Protein AF-W2YJK8-F1 (afdb_monomer_lite)

Structure (mmCIF, N/CA/C/O backbone):
data_AF-W2YJK8-F1
#
_entry.id   AF-W2YJK8-F1
#
loop_
_atom_site.group_PDB
_atom_site.id
_atom_site.type_symbol
_atom_site.label_atom_id
_atom_site.label_alt_id
_atom_site.label_comp_id
_atom_site.label_asym_id
_atom_site.label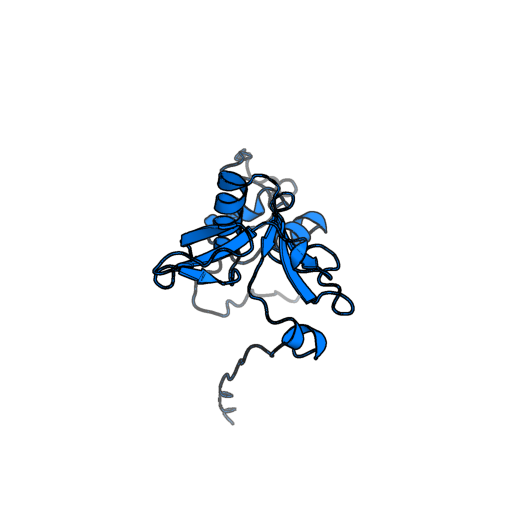_entity_id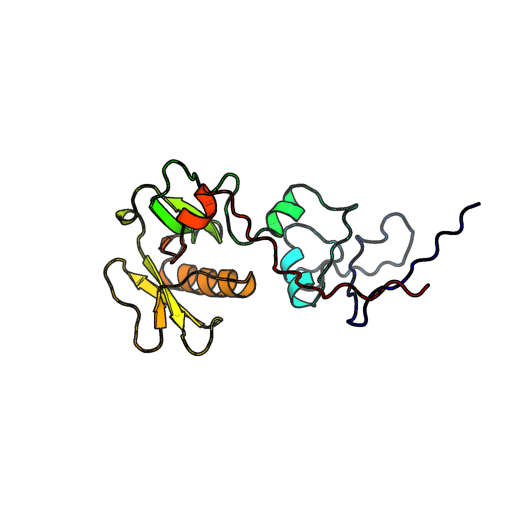
_atom_site.label_seq_id
_atom_site.pdbx_PDB_ins_code
_atom_site.Cartn_x
_atom_site.Cartn_y
_atom_site.Cartn_z
_atom_site.occupancy
_atom_site.B_iso_or_equiv
_atom_site.auth_seq_id
_atom_site.auth_comp_id
_atom_site.auth_asym_id
_atom_site.auth_atom_id
_atom_site.pdbx_PDB_model_num
ATOM 1 N N . MET A 1 1 ? 44.788 -15.277 -19.114 1.00 34.22 1 MET A N 1
ATOM 2 C CA . MET A 1 1 ? 43.439 -14.851 -19.546 1.00 34.22 1 MET A CA 1
ATOM 3 C C . MET A 1 1 ? 42.443 -15.714 -18.800 1.00 34.22 1 MET A C 1
ATOM 5 O O . MET A 1 1 ? 42.449 -16.919 -19.008 1.00 34.22 1 MET A O 1
ATOM 9 N N . ASN A 1 2 ? 41.667 -15.138 -17.883 1.00 31.42 2 ASN A N 1
ATOM 10 C CA . ASN A 1 2 ? 40.659 -15.892 -17.141 1.00 31.42 2 ASN A CA 1
ATOM 11 C C . ASN A 1 2 ? 39.379 -15.906 -17.975 1.00 31.42 2 ASN A C 1
ATOM 13 O O . ASN A 1 2 ? 38.673 -14.904 -18.046 1.00 31.42 2 ASN A O 1
ATOM 17 N N . ALA A 1 3 ? 39.123 -17.020 -18.659 1.00 40.66 3 ALA A N 1
ATOM 18 C CA . ALA A 1 3 ? 37.865 -17.247 -19.353 1.00 40.66 3 ALA A CA 1
ATOM 19 C C . ALA A 1 3 ? 36.797 -17.566 -18.300 1.00 40.66 3 ALA A C 1
ATOM 21 O O . ALA A 1 3 ? 36.651 -18.710 -17.871 1.00 40.66 3 ALA A O 1
ATOM 22 N N . GLY A 1 4 ? 36.103 -16.534 -17.818 1.00 32.28 4 GLY A N 1
ATOM 23 C CA . GLY A 1 4 ? 34.963 -16.710 -16.926 1.00 32.28 4 GLY A CA 1
ATOM 24 C C . GLY A 1 4 ? 33.880 -17.523 -17.634 1.00 32.28 4 GLY A C 1
ATOM 25 O O . GLY A 1 4 ? 33.371 -17.110 -18.673 1.00 32.28 4 GLY A O 1
ATOM 26 N N . LYS A 1 5 ? 33.545 -18.694 -17.091 1.00 36.69 5 LYS A N 1
ATOM 27 C CA . LYS A 1 5 ? 32.411 -19.508 -17.534 1.00 36.69 5 LYS A CA 1
ATOM 28 C C . LYS A 1 5 ? 31.239 -19.221 -16.603 1.00 36.69 5 LYS A C 1
ATOM 30 O O . LYS A 1 5 ? 31.374 -19.383 -15.394 1.00 36.69 5 LYS A O 1
ATOM 35 N N . ILE A 1 6 ? 30.095 -18.825 -17.159 1.00 42.56 6 ILE A N 1
ATOM 36 C CA . ILE A 1 6 ? 28.848 -18.728 -16.394 1.00 42.56 6 ILE A CA 1
ATOM 37 C C . ILE A 1 6 ? 28.456 -20.148 -15.968 1.00 42.56 6 ILE A C 1
ATOM 39 O O . ILE A 1 6 ? 28.206 -21.013 -16.810 1.00 42.56 6 ILE A O 1
ATOM 43 N N . VAL A 1 7 ? 28.440 -20.396 -14.660 1.00 36.66 7 VAL A N 1
ATOM 44 C CA . VAL A 1 7 ? 27.944 -21.641 -14.065 1.00 36.66 7 VAL A CA 1
ATOM 45 C C . VAL A 1 7 ? 26.487 -21.407 -13.680 1.00 36.66 7 VAL A C 1
ATOM 47 O O . VAL A 1 7 ? 26.197 -20.525 -12.877 1.00 36.66 7 VAL A O 1
ATOM 50 N N . ARG A 1 8 ? 25.562 -22.168 -14.277 1.00 38.38 8 ARG A N 1
ATOM 51 C CA . ARG A 1 8 ? 24.152 -22.165 -13.869 1.00 38.38 8 ARG A CA 1
ATOM 52 C C . ARG A 1 8 ? 24.031 -22.956 -12.570 1.00 38.38 8 ARG A C 1
ATOM 54 O O . ARG A 1 8 ? 24.295 -24.155 -12.567 1.00 38.38 8 ARG A O 1
ATOM 61 N N . ALA A 1 9 ? 23.649 -22.287 -11.492 1.00 35.34 9 ALA A N 1
ATOM 62 C CA . ALA A 1 9 ? 23.186 -22.929 -10.273 1.00 35.34 9 ALA A CA 1
ATOM 63 C C . ALA A 1 9 ? 21.658 -22.769 -10.227 1.00 35.34 9 ALA A C 1
ATOM 65 O O . ALA A 1 9 ? 21.182 -21.639 -10.266 1.00 35.34 9 ALA A O 1
ATOM 66 N N . PHE A 1 10 ? 20.937 -23.891 -10.144 1.00 38.69 10 PHE A N 1
ATOM 67 C CA . PHE A 1 10 ? 19.482 -24.057 -9.959 1.00 38.69 10 PHE A CA 1
ATOM 68 C C . PHE A 1 10 ? 18.584 -24.266 -11.199 1.00 38.69 10 PHE A C 1
ATOM 70 O O . PHE A 1 10 ? 18.784 -23.703 -12.273 1.00 38.69 10 PHE A O 1
ATOM 77 N N . GLU A 1 11 ? 17.608 -25.162 -10.997 1.00 40.97 11 GLU A N 1
ATOM 78 C CA . GLU A 1 11 ? 16.772 -25.899 -11.965 1.00 40.97 11 GLU A CA 1
ATOM 79 C C . GLU A 1 11 ? 15.364 -25.287 -12.147 1.00 40.97 11 GLU A C 1
ATOM 81 O O . GLU A 1 11 ? 14.407 -25.964 -12.499 1.00 40.97 11 GLU A O 1
ATOM 86 N N . SER A 1 12 ? 15.215 -23.983 -11.930 1.00 39.31 12 SER A N 1
ATOM 87 C CA . SER A 1 12 ? 13.986 -23.243 -12.240 1.00 39.31 12 SER A CA 1
ATOM 88 C C . SER A 1 12 ? 14.355 -22.044 -13.106 1.00 39.31 12 SER A C 1
ATOM 90 O O . SER A 1 12 ? 15.244 -21.280 -12.731 1.00 39.31 12 SER A O 1
ATOM 92 N N . GLU A 1 13 ? 13.743 -21.938 -14.290 1.00 43.41 13 GLU A N 1
ATOM 93 C CA . GLU A 1 13 ? 14.082 -20.996 -15.364 1.00 43.41 13 GLU A CA 1
ATOM 94 C C . GLU A 1 13 ? 14.406 -19.584 -14.853 1.00 43.41 13 GLU A C 1
ATOM 96 O O . GLU A 1 13 ? 13.550 -18.834 -14.387 1.00 43.41 13 GLU A O 1
ATOM 101 N N . LEU A 1 14 ? 15.680 -19.205 -14.961 1.00 43.50 14 LEU A N 1
ATOM 102 C CA . LEU A 1 14 ? 16.105 -17.827 -14.769 1.00 43.50 14 LEU A CA 1
ATOM 103 C C . LEU A 1 14 ? 15.614 -16.997 -15.964 1.00 43.50 14 LEU A C 1
ATOM 105 O O . LEU A 1 14 ? 16.253 -16.979 -17.019 1.00 43.50 14 LEU A O 1
ATOM 109 N N . HIS A 1 15 ? 14.495 -16.299 -15.793 1.00 48.09 15 HIS A N 1
ATOM 110 C CA . HIS A 1 15 ? 14.036 -15.270 -16.722 1.00 48.09 15 HIS A CA 1
ATOM 111 C C . HIS A 1 15 ? 14.776 -13.962 -16.405 1.00 48.09 15 HIS A C 1
ATOM 113 O O . HIS A 1 15 ? 14.498 -13.312 -15.397 1.00 48.09 15 HIS A O 1
ATOM 119 N N . TYR A 1 16 ? 15.763 -13.619 -17.239 1.00 47.97 16 TYR A N 1
ATOM 120 C CA . TYR A 1 16 ? 16.589 -12.418 -17.105 1.00 47.97 16 TYR A CA 1
ATOM 121 C C . TYR A 1 16 ? 16.166 -11.366 -18.135 1.00 47.97 16 TYR A C 1
ATOM 123 O O . TYR A 1 16 ? 15.943 -11.689 -19.302 1.00 47.97 16 TYR A O 1
ATOM 131 N N . ALA A 1 17 ? 16.091 -10.104 -17.719 1.00 54.25 17 ALA A N 1
ATOM 132 C CA . ALA A 1 17 ? 15.958 -8.969 -18.626 1.00 54.25 17 ALA A CA 1
ATOM 133 C C . ALA A 1 17 ? 17.237 -8.123 -18.555 1.00 54.25 17 ALA A C 1
ATOM 135 O O . ALA A 1 17 ? 17.652 -7.712 -17.470 1.00 54.25 17 ALA A O 1
ATOM 136 N N . THR A 1 18 ? 17.871 -7.879 -19.706 1.00 53.75 18 THR A N 1
ATOM 137 C CA . THR A 1 18 ? 18.941 -6.875 -19.838 1.00 53.75 18 THR A CA 1
ATOM 138 C C . THR A 1 18 ? 18.340 -5.579 -20.354 1.00 53.75 18 THR A C 1
ATOM 140 O O . THR A 1 18 ? 17.342 -5.587 -21.076 1.00 53.75 18 THR A O 1
ATOM 143 N N . PHE A 1 19 ? 18.966 -4.454 -20.028 1.00 51.94 19 PHE A N 1
ATOM 144 C CA . PHE A 1 19 ? 18.621 -3.179 -20.646 1.00 51.94 19 PHE A CA 1
ATOM 145 C C . PHE A 1 19 ? 19.099 -3.167 -22.110 1.00 51.94 19 PHE A C 1
ATOM 147 O O . PHE A 1 19 ? 20.098 -3.805 -22.449 1.00 51.94 19 PHE A O 1
ATOM 154 N N . GLY A 1 20 ? 18.327 -2.503 -22.978 1.00 51.88 20 GLY A N 1
ATOM 155 C CA . GLY A 1 20 ? 18.393 -2.640 -24.435 1.00 51.88 20 GLY A CA 1
ATOM 156 C C . GLY A 1 20 ? 19.755 -2.376 -25.091 1.00 51.88 20 GLY A C 1
ATOM 157 O O . GLY A 1 20 ? 20.538 -1.533 -24.659 1.00 51.88 20 GLY A O 1
ATOM 158 N N . GLU A 1 21 ? 19.976 -3.061 -26.217 1.00 47.97 21 GLU A N 1
ATOM 159 C CA . GLU A 1 21 ? 21.197 -3.097 -27.042 1.00 47.97 21 GLU A CA 1
ATOM 160 C C . GLU A 1 21 ? 21.527 -1.787 -27.789 1.00 47.97 21 GLU A C 1
ATOM 162 O O . GLU A 1 21 ? 22.202 -1.806 -28.821 1.00 47.97 21 GLU A O 1
ATOM 167 N N . GLY A 1 22 ? 21.092 -0.627 -27.287 1.00 48.69 22 GLY A N 1
ATOM 168 C CA . GLY A 1 22 ? 21.315 0.666 -27.945 1.00 48.69 22 GLY A CA 1
ATOM 169 C C . GLY A 1 22 ? 22.797 0.980 -28.201 1.00 48.69 22 GLY A C 1
ATOM 170 O O . GLY A 1 22 ? 23.116 1.740 -29.110 1.00 48.69 22 GLY A O 1
ATOM 171 N N . SER A 1 23 ? 23.705 0.354 -27.445 1.00 48.06 23 SER A N 1
ATOM 172 C CA . SER A 1 23 ? 25.159 0.494 -27.589 1.00 48.06 23 SER A CA 1
ATOM 173 C C . SER A 1 23 ? 25.832 -0.634 -28.388 1.00 48.06 23 SER A C 1
ATOM 175 O O . SER A 1 23 ? 27.018 -0.520 -28.686 1.00 48.06 23 SER A O 1
ATOM 177 N N . PHE A 1 24 ? 25.112 -1.707 -28.744 1.00 44.91 24 PHE A N 1
ATOM 178 C CA . PHE A 1 24 ? 25.680 -2.917 -29.364 1.00 44.91 24 PHE A CA 1
ATOM 179 C C . PHE A 1 24 ? 25.202 -3.192 -30.797 1.00 44.91 24 PHE A C 1
ATOM 181 O O . PHE A 1 24 ? 25.578 -4.204 -31.384 1.00 44.91 24 PHE A O 1
ATOM 188 N N . GLY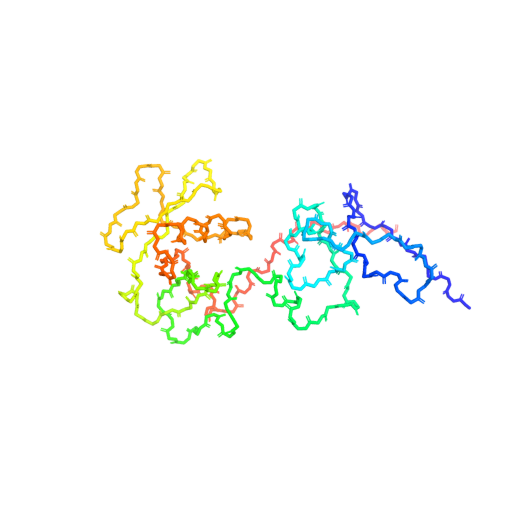 A 1 25 ? 24.431 -2.286 -31.406 1.00 43.62 25 GLY A N 1
ATOM 189 C CA . GLY A 1 25 ? 24.067 -2.388 -32.825 1.00 43.62 25 GLY A CA 1
ATOM 190 C C . GLY A 1 25 ? 23.172 -3.586 -33.167 1.00 43.62 25 GLY A C 1
ATOM 191 O O . GLY A 1 25 ? 23.080 -3.964 -34.335 1.00 43.62 25 GLY A O 1
ATOM 192 N N . GLY A 1 26 ? 22.520 -4.186 -32.171 1.00 41.81 26 GLY A N 1
ATOM 193 C CA . GLY A 1 26 ? 21.510 -5.212 -32.380 1.00 41.81 26 GLY A CA 1
ATOM 194 C C . GLY A 1 26 ? 20.175 -4.604 -32.806 1.00 41.81 26 GLY A C 1
ATOM 195 O O . GLY A 1 26 ? 19.828 -3.480 -32.445 1.00 41.81 26 GLY A O 1
ATOM 196 N N . GLY A 1 27 ? 19.485 -5.319 -33.694 1.00 46.50 27 GLY A N 1
ATOM 197 C CA . GLY A 1 27 ? 18.473 -4.792 -34.605 1.00 46.50 27 GLY A CA 1
ATOM 198 C C . GLY A 1 27 ? 17.339 -3.973 -33.982 1.00 46.50 27 GLY A C 1
ATOM 199 O O . GLY A 1 27 ? 16.902 -4.181 -32.856 1.00 46.50 27 GLY A O 1
ATOM 200 N N . ASN A 1 28 ? 16.815 -3.069 -34.808 1.00 47.16 28 ASN A N 1
ATOM 201 C CA . ASN A 1 28 ? 15.715 -2.157 -34.524 1.00 47.16 28 ASN A CA 1
ATOM 202 C C . ASN A 1 28 ? 14.393 -2.914 -34.259 1.00 47.16 28 ASN A C 1
ATOM 204 O O . ASN A 1 28 ? 13.529 -3.000 -35.130 1.00 47.16 28 ASN A O 1
ATOM 208 N N . LYS A 1 29 ? 14.227 -3.501 -33.070 1.00 50.47 29 LYS A N 1
ATOM 209 C CA . LYS A 1 29 ? 12.920 -3.917 -32.550 1.00 50.47 29 LYS A CA 1
ATOM 210 C C . LYS A 1 29 ? 12.417 -2.840 -31.603 1.00 50.47 29 LYS A C 1
ATOM 212 O O . LYS A 1 29 ? 12.576 -2.914 -30.391 1.00 50.47 29 LYS A O 1
ATOM 217 N N . THR A 1 30 ? 11.784 -1.831 -32.188 1.00 51.16 30 THR A N 1
ATOM 218 C CA . THR A 1 30 ? 10.934 -0.868 -31.488 1.00 51.16 30 THR A CA 1
ATOM 219 C C . THR A 1 30 ? 9.689 -1.573 -30.951 1.00 51.16 30 THR A C 1
ATOM 221 O O . THR A 1 30 ? 8.606 -1.471 -31.521 1.00 51.16 30 THR A O 1
ATOM 224 N N . ALA A 1 31 ? 9.835 -2.310 -29.858 1.00 55.25 31 ALA A N 1
ATOM 225 C CA . ALA A 1 31 ? 8.741 -2.515 -28.926 1.00 55.25 31 ALA A CA 1
ATOM 226 C C . ALA A 1 31 ? 9.057 -1.638 -27.711 1.00 55.25 31 ALA A C 1
ATOM 228 O O . ALA A 1 31 ? 9.586 -2.109 -26.717 1.00 55.25 31 ALA A O 1
ATOM 229 N N . GLU A 1 32 ? 8.849 -0.325 -27.843 1.00 64.00 32 GLU A N 1
ATOM 230 C CA . GLU A 1 32 ? 8.661 0.560 -26.688 1.00 64.00 32 GLU A CA 1
ATOM 231 C C . GLU A 1 32 ? 7.186 0.947 -26.671 1.00 64.00 32 GLU A C 1
ATOM 233 O O . GLU A 1 32 ? 6.773 1.995 -27.162 1.00 64.00 32 GLU A O 1
ATOM 238 N N . THR A 1 33 ? 6.366 0.042 -26.154 1.00 67.25 33 THR A N 1
ATOM 239 C CA . THR A 1 33 ? 4.976 0.343 -25.809 1.00 67.25 33 THR A CA 1
ATOM 240 C C . THR A 1 33 ? 4.776 0.080 -24.319 1.00 67.25 33 THR A C 1
ATOM 242 O O . THR A 1 33 ? 5.525 -0.711 -23.745 1.00 67.25 33 THR A O 1
ATOM 245 N N . PRO A 1 34 ? 3.759 0.671 -23.671 1.00 67.94 34 PRO A N 1
ATOM 246 C CA . PRO A 1 34 ? 3.475 0.379 -22.266 1.00 67.94 34 PRO A CA 1
ATOM 247 C C . PRO A 1 34 ? 3.259 -1.113 -21.971 1.00 67.94 34 PRO A C 1
ATOM 249 O O . PRO A 1 34 ? 3.557 -1.552 -20.872 1.00 67.94 34 PRO A O 1
ATOM 252 N N . ALA A 1 35 ? 2.776 -1.898 -22.942 1.00 66.88 35 ALA A N 1
ATOM 253 C CA . ALA A 1 35 ? 2.555 -3.340 -22.794 1.00 66.88 35 ALA A CA 1
ATOM 254 C C . ALA A 1 35 ? 3.777 -4.198 -23.173 1.00 66.88 35 ALA A C 1
ATOM 256 O O . ALA A 1 35 ? 3.821 -5.387 -22.873 1.00 66.88 35 ALA A O 1
ATOM 257 N N . GLN A 1 36 ? 4.749 -3.617 -23.875 1.00 70.88 36 GLN A N 1
ATOM 258 C CA . GLN A 1 36 ? 5.975 -4.275 -24.320 1.00 70.88 36 GLN A CA 1
ATOM 259 C C . GLN A 1 36 ? 7.107 -3.246 -24.236 1.00 70.88 36 GLN A C 1
ATOM 261 O O . GLN A 1 36 ? 7.393 -2.596 -25.242 1.00 70.88 36 GLN A O 1
ATOM 266 N N . PRO A 1 37 ? 7.667 -2.997 -23.041 1.00 71.06 37 PRO A N 1
ATOM 267 C CA . PRO A 1 37 ? 8.756 -2.046 -22.854 1.00 71.06 37 PRO A CA 1
ATOM 268 C C . PRO A 1 37 ? 10.104 -2.645 -23.287 1.00 71.06 37 PRO A C 1
ATOM 270 O O . PRO A 1 37 ? 10.422 -3.784 -22.956 1.00 71.06 37 PRO A O 1
ATOM 273 N N . ALA A 1 38 ? 10.933 -1.859 -23.983 1.00 68.94 38 ALA A N 1
ATOM 274 C CA . ALA A 1 38 ? 12.282 -2.273 -24.401 1.00 68.94 38 ALA A CA 1
ATOM 275 C C . ALA A 1 38 ? 13.353 -2.073 -23.315 1.00 68.94 38 ALA A C 1
ATOM 277 O O . ALA A 1 38 ? 14.490 -2.525 -23.458 1.00 68.94 38 ALA A O 1
ATOM 278 N N . LYS A 1 39 ? 13.021 -1.328 -22.258 1.00 71.81 39 LYS A N 1
ATOM 279 C CA . LYS A 1 39 ? 13.933 -0.955 -21.176 1.00 71.81 39 LYS A CA 1
ATOM 280 C C . LYS A 1 39 ? 13.238 -1.188 -19.855 1.00 71.81 39 LYS A C 1
ATOM 282 O O . LYS A 1 39 ? 12.065 -0.848 -19.727 1.00 71.81 39 LYS A O 1
ATOM 287 N N . VAL A 1 40 ? 13.985 -1.701 -18.884 1.00 72.88 40 VAL A N 1
ATOM 288 C CA . VAL A 1 40 ? 13.552 -1.663 -17.492 1.00 72.88 40 VAL A CA 1
ATOM 289 C C . VAL A 1 40 ? 13.714 -0.221 -16.995 1.00 72.88 40 VAL A C 1
ATOM 291 O O . VAL A 1 40 ? 14.645 0.485 -17.365 1.00 72.88 40 VAL A O 1
ATOM 294 N N . ASN A 1 41 ? 12.737 0.266 -16.252 1.00 74.94 41 ASN A N 1
ATOM 295 C CA . ASN A 1 41 ? 12.696 1.560 -15.576 1.00 74.94 41 ASN A CA 1
ATOM 296 C C . ASN A 1 41 ? 11.512 1.521 -14.599 1.00 74.94 41 ASN A C 1
ATOM 298 O O . ASN A 1 41 ? 10.697 0.598 -14.651 1.00 74.94 41 ASN A O 1
ATOM 302 N N . ALA A 1 42 ? 11.372 2.535 -13.748 1.00 76.75 42 ALA A N 1
ATOM 303 C CA . ALA A 1 42 ? 10.320 2.579 -12.730 1.00 76.75 42 ALA A CA 1
ATOM 304 C C . ALA A 1 42 ? 8.898 2.255 -13.246 1.00 76.75 42 ALA A C 1
ATOM 306 O O . ALA A 1 42 ? 8.147 1.559 -12.569 1.00 76.75 42 ALA A O 1
ATOM 307 N N . SER A 1 43 ? 8.524 2.719 -14.444 1.00 78.19 43 SER A N 1
ATOM 308 C CA . SER A 1 43 ? 7.176 2.517 -14.996 1.00 78.19 43 SER A CA 1
ATOM 309 C C . SER A 1 43 ? 6.970 1.170 -15.696 1.00 78.19 43 SER A C 1
ATOM 311 O O . SER A 1 43 ? 5.830 0.743 -15.856 1.00 78.19 43 SER A O 1
ATOM 313 N N . SER A 1 44 ? 8.041 0.490 -16.106 1.00 76.44 44 SER A N 1
ATOM 314 C CA . SER A 1 44 ? 7.986 -0.797 -16.816 1.00 76.44 44 SER A CA 1
ATOM 315 C C . SER A 1 44 ? 8.198 -2.010 -15.915 1.00 76.44 44 SER A C 1
ATOM 317 O O . SER A 1 44 ? 7.858 -3.119 -16.324 1.00 76.44 44 SER A O 1
ATOM 319 N N . VAL A 1 45 ? 8.708 -1.820 -14.690 1.00 77.69 45 VAL A N 1
ATOM 320 C CA . VAL A 1 45 ? 8.895 -2.893 -13.695 1.00 77.69 45 VAL A CA 1
ATOM 321 C C . VAL A 1 45 ? 7.655 -3.793 -13.560 1.00 77.69 45 VAL A C 1
ATOM 323 O O . VAL A 1 45 ? 7.833 -5.007 -13.658 1.00 77.69 45 VAL A O 1
ATOM 326 N N . PRO A 1 46 ? 6.413 -3.274 -13.432 1.00 74.44 46 PRO A N 1
ATOM 327 C CA . PRO A 1 46 ? 5.230 -4.132 -13.325 1.00 74.44 46 PRO A CA 1
ATOM 328 C C . PRO A 1 46 ? 5.050 -5.084 -14.515 1.00 74.44 46 PRO A C 1
ATOM 330 O O . PRO A 1 46 ? 4.738 -6.251 -14.323 1.00 74.44 46 PRO A O 1
ATOM 333 N N . VAL A 1 47 ? 5.336 -4.622 -15.737 1.00 74.38 47 VAL A N 1
ATOM 334 C CA . VAL A 1 47 ? 5.185 -5.423 -16.964 1.00 74.38 47 VAL A CA 1
ATOM 335 C C . VAL A 1 47 ? 6.160 -6.600 -16.984 1.00 74.38 47 VAL A C 1
ATOM 337 O O . VAL A 1 47 ? 5.800 -7.703 -17.389 1.00 74.38 47 VAL A O 1
ATOM 340 N N . PHE A 1 48 ? 7.398 -6.383 -16.535 1.00 73.25 48 PHE A N 1
ATOM 341 C CA . PHE A 1 48 ? 8.398 -7.448 -16.448 1.00 73.25 48 PHE A CA 1
ATOM 342 C C . PHE A 1 48 ? 8.078 -8.447 -15.330 1.00 73.25 48 PHE A C 1
ATOM 344 O O . PHE A 1 48 ? 8.243 -9.650 -15.529 1.00 73.25 48 PHE A O 1
ATOM 351 N N . VAL A 1 49 ? 7.576 -7.968 -14.188 1.00 72.38 49 VAL A N 1
ATOM 352 C CA . VAL A 1 49 ? 7.128 -8.826 -13.080 1.00 72.38 49 VAL A CA 1
ATOM 353 C C . VAL A 1 49 ? 5.950 -9.705 -13.512 1.00 72.38 49 VAL A C 1
ATOM 355 O O . VAL A 1 49 ? 5.990 -10.914 -13.293 1.00 72.38 49 VAL A O 1
ATOM 358 N N . ASP A 1 50 ? 4.955 -9.141 -14.202 1.00 69.69 50 ASP A N 1
ATOM 359 C CA . ASP A 1 50 ? 3.811 -9.892 -14.744 1.00 69.69 50 ASP A CA 1
ATOM 360 C C . ASP A 1 50 ? 4.240 -10.931 -15.795 1.00 69.69 50 ASP A C 1
ATOM 362 O O . ASP A 1 50 ? 3.612 -11.979 -15.942 1.00 69.69 50 ASP A O 1
ATOM 366 N N . ALA A 1 51 ? 5.345 -10.672 -16.501 1.00 67.31 51 ALA A N 1
ATOM 367 C CA . ALA A 1 51 ? 5.961 -11.606 -17.440 1.00 67.31 51 ALA A CA 1
ATOM 368 C C . ALA A 1 51 ? 6.853 -12.675 -16.769 1.00 67.31 51 ALA A C 1
ATOM 370 O O . ALA A 1 51 ? 7.474 -13.475 -17.471 1.00 67.31 51 ALA A O 1
ATOM 371 N N . GLY A 1 52 ? 6.939 -12.705 -15.435 1.00 64.44 52 GLY A N 1
ATOM 372 C CA . GLY A 1 52 ? 7.721 -13.690 -14.680 1.00 64.44 52 GLY A CA 1
ATOM 373 C C . GLY A 1 52 ? 9.222 -13.396 -14.599 1.00 64.44 52 GLY A C 1
ATOM 374 O O . GLY A 1 52 ? 10.003 -14.285 -14.253 1.00 64.44 52 GLY A O 1
ATOM 375 N N . VAL A 1 53 ? 9.657 -12.170 -14.912 1.00 69.06 53 VAL A N 1
ATOM 376 C CA . VAL A 1 53 ? 11.051 -11.749 -14.710 1.00 69.06 53 VAL A CA 1
ATOM 377 C C . VAL A 1 53 ? 11.297 -11.566 -13.217 1.00 69.06 53 VAL A C 1
ATOM 379 O O . VAL A 1 53 ? 10.805 -10.628 -12.596 1.00 69.06 53 VAL A O 1
ATOM 382 N N . ASN A 1 54 ? 12.107 -12.457 -12.650 1.00 63.72 54 ASN A N 1
ATOM 383 C CA . ASN A 1 54 ? 12.403 -12.478 -11.214 1.00 63.72 54 ASN A CA 1
ATOM 384 C C . ASN A 1 54 ? 13.753 -11.829 -10.865 1.00 63.72 54 ASN A C 1
ATOM 386 O O . ASN A 1 54 ? 14.112 -11.744 -9.693 1.00 63.72 54 ASN A O 1
ATOM 390 N N . PHE A 1 55 ? 14.522 -11.392 -11.869 1.00 64.38 55 PHE A N 1
ATOM 391 C CA . PHE A 1 55 ? 15.816 -10.746 -11.672 1.00 64.38 55 PHE A CA 1
ATOM 392 C C . PHE A 1 55 ? 16.074 -9.676 -12.739 1.00 64.38 55 PHE A C 1
ATOM 394 O O . PHE A 1 55 ? 16.070 -9.962 -13.939 1.00 64.38 55 PHE A O 1
ATOM 401 N N . VAL A 1 56 ? 16.336 -8.447 -12.289 1.00 67.88 56 VAL A N 1
ATOM 402 C CA . VAL A 1 56 ? 16.757 -7.326 -13.139 1.00 67.88 56 VAL A CA 1
ATOM 403 C C . VAL A 1 56 ? 18.263 -7.147 -12.998 1.00 67.88 56 VAL A C 1
ATOM 405 O O . VAL A 1 56 ? 18.795 -7.196 -11.889 1.00 67.88 56 VAL A O 1
ATOM 408 N N . ALA A 1 57 ? 18.952 -6.949 -14.122 1.00 70.19 57 ALA A N 1
ATOM 409 C CA . ALA A 1 57 ? 20.393 -6.739 -14.129 1.00 70.19 57 ALA A CA 1
ATOM 410 C C . ALA A 1 57 ? 20.782 -5.508 -13.261 1.00 70.19 57 ALA A C 1
ATOM 412 O O . ALA A 1 57 ? 20.233 -4.423 -13.472 1.00 70.19 57 ALA A O 1
ATOM 413 N N . PRO A 1 58 ? 21.688 -5.646 -12.267 1.00 66.56 58 PRO A N 1
ATOM 414 C CA . PRO A 1 58 ? 21.991 -4.565 -11.320 1.00 66.56 58 PRO A CA 1
ATOM 415 C C . PRO A 1 58 ? 22.688 -3.345 -11.934 1.00 66.56 58 PRO A C 1
ATOM 417 O O . PRO A 1 58 ? 22.644 -2.257 -11.371 1.00 66.56 58 PRO A O 1
ATOM 420 N N . ASP A 1 59 ? 23.347 -3.526 -13.075 1.00 62.31 59 ASP A N 1
ATOM 421 C CA . ASP A 1 59 ? 24.153 -2.528 -13.783 1.00 62.31 59 ASP A CA 1
ATOM 422 C C . ASP A 1 59 ? 23.334 -1.371 -14.380 1.00 62.31 59 ASP A C 1
ATOM 424 O O . ASP A 1 59 ? 23.906 -0.333 -14.713 1.00 62.31 59 ASP A O 1
ATOM 428 N N . GLY A 1 60 ? 22.008 -1.518 -14.467 1.00 61.06 60 GLY A N 1
ATOM 429 C CA . GLY A 1 60 ? 21.076 -0.472 -14.902 1.00 61.06 60 GLY A CA 1
ATOM 430 C C . GLY A 1 60 ? 20.113 0.030 -13.821 1.00 61.06 60 GLY A C 1
ATOM 431 O O . GLY A 1 60 ? 19.178 0.763 -14.144 1.00 61.06 60 GLY A O 1
ATOM 432 N N . LEU A 1 61 ? 20.290 -0.362 -12.555 1.00 70.88 61 LEU A N 1
ATOM 433 C CA . LEU A 1 61 ? 19.422 0.087 -11.464 1.00 70.88 61 LEU A CA 1
ATOM 434 C C . LEU A 1 61 ? 19.768 1.520 -11.045 1.00 70.88 61 LEU A C 1
ATOM 436 O O . LEU A 1 61 ? 20.741 1.762 -10.334 1.00 70.88 61 LEU A O 1
ATOM 440 N N . ASP A 1 62 ? 18.938 2.475 -11.458 1.00 78.19 62 ASP A N 1
ATOM 441 C CA . ASP A 1 62 ? 18.928 3.815 -10.876 1.00 78.19 62 ASP A CA 1
ATOM 442 C C . ASP A 1 62 ? 18.045 3.874 -9.614 1.00 78.19 62 ASP A C 1
ATOM 444 O O . ASP A 1 62 ? 17.281 2.952 -9.305 1.00 78.19 62 ASP A O 1
ATOM 448 N N . GLY A 1 63 ? 18.154 4.969 -8.854 1.00 77.12 63 GLY A N 1
ATOM 449 C CA . GLY A 1 63 ? 17.387 5.147 -7.616 1.00 77.12 63 GLY A CA 1
ATOM 450 C C . GLY A 1 63 ? 15.872 5.040 -7.822 1.00 77.12 63 GLY A C 1
ATOM 451 O O . GLY A 1 63 ? 15.179 4.447 -6.999 1.00 77.12 63 GLY A O 1
ATOM 452 N N . ALA A 1 64 ? 15.362 5.541 -8.950 1.00 77.81 64 ALA A N 1
ATOM 453 C CA . ALA A 1 64 ? 13.938 5.507 -9.272 1.00 77.81 64 ALA A CA 1
ATOM 454 C C . ALA A 1 64 ? 13.439 4.082 -9.566 1.00 77.81 64 ALA A C 1
ATOM 456 O O . ALA A 1 64 ? 12.362 3.688 -9.119 1.00 77.81 64 ALA A O 1
ATOM 457 N N . THR A 1 65 ? 14.227 3.290 -10.289 1.00 74.38 65 THR A N 1
ATOM 458 C CA . THR A 1 65 ? 13.908 1.902 -10.636 1.00 74.38 65 THR A CA 1
ATOM 459 C C . THR A 1 65 ? 13.964 1.012 -9.401 1.00 74.38 65 THR A C 1
ATOM 461 O O . THR A 1 65 ? 13.066 0.196 -9.206 1.00 74.38 65 THR A O 1
ATOM 464 N N . MET A 1 66 ? 14.943 1.217 -8.514 1.00 75.69 66 MET A N 1
ATOM 465 C CA . MET A 1 66 ? 14.989 0.525 -7.220 1.00 75.69 66 MET A CA 1
ATOM 466 C C . MET A 1 66 ? 13.791 0.886 -6.334 1.00 75.69 66 MET A C 1
ATOM 468 O O . MET A 1 66 ? 13.158 -0.004 -5.769 1.00 75.69 66 MET A O 1
ATOM 472 N N . ALA A 1 67 ? 13.421 2.168 -6.259 1.00 74.94 67 ALA A N 1
ATOM 473 C CA . ALA A 1 67 ? 12.251 2.605 -5.497 1.00 74.94 67 ALA A CA 1
ATOM 474 C C . ALA A 1 67 ? 10.943 1.980 -6.023 1.00 74.94 67 ALA A C 1
ATOM 476 O O . ALA A 1 67 ? 10.061 1.628 -5.237 1.00 74.94 67 ALA A O 1
ATOM 477 N N . ALA A 1 68 ? 10.823 1.781 -7.338 1.00 76.75 68 ALA A N 1
ATOM 478 C CA . ALA A 1 68 ? 9.667 1.128 -7.953 1.00 76.75 68 ALA A CA 1
ATOM 479 C C . ALA A 1 68 ? 9.559 -0.378 -7.651 1.00 76.75 68 ALA A C 1
ATOM 481 O O . ALA A 1 68 ? 8.467 -0.933 -7.747 1.00 76.75 68 ALA A O 1
ATOM 482 N N . MET A 1 69 ? 10.660 -1.040 -7.274 1.00 76.88 69 MET A N 1
ATOM 483 C CA . MET A 1 69 ? 10.651 -2.453 -6.862 1.00 76.88 69 MET A CA 1
ATOM 484 C C . MET A 1 69 ? 10.197 -2.650 -5.416 1.00 76.88 69 MET A C 1
ATOM 486 O O . MET A 1 69 ? 9.661 -3.703 -5.067 1.00 76.88 69 MET A O 1
ATOM 490 N N . VAL A 1 70 ? 10.388 -1.643 -4.563 1.00 83.44 70 VAL A N 1
ATOM 491 C CA . VAL A 1 70 ? 9.733 -1.617 -3.255 1.00 83.44 70 VAL A CA 1
ATOM 492 C C . VAL A 1 70 ? 8.237 -1.477 -3.524 1.00 83.44 70 VAL A C 1
ATOM 494 O O . VAL A 1 70 ? 7.851 -0.628 -4.318 1.00 83.44 70 VAL A O 1
ATOM 497 N N . TRP A 1 71 ? 7.388 -2.259 -2.866 1.00 85.12 71 TRP A N 1
ATOM 498 C CA . TRP A 1 71 ? 5.926 -2.181 -3.020 1.00 85.12 71 TRP A CA 1
ATOM 499 C C . TRP A 1 71 ? 5.198 -1.874 -1.707 1.00 85.12 71 TRP A C 1
ATOM 501 O O . TRP A 1 71 ? 4.015 -1.554 -1.735 1.00 85.12 71 TRP A O 1
ATOM 511 N N . SER A 1 72 ? 5.889 -1.989 -0.570 1.00 90.44 72 SER A N 1
ATOM 512 C CA . SER A 1 72 ? 5.338 -1.788 0.770 1.00 90.44 72 SER A CA 1
ATOM 513 C C . SER A 1 72 ? 5.604 -0.364 1.264 1.00 90.44 72 SER A C 1
ATOM 515 O O . SER A 1 72 ? 4.928 0.568 0.834 1.00 90.44 72 SER 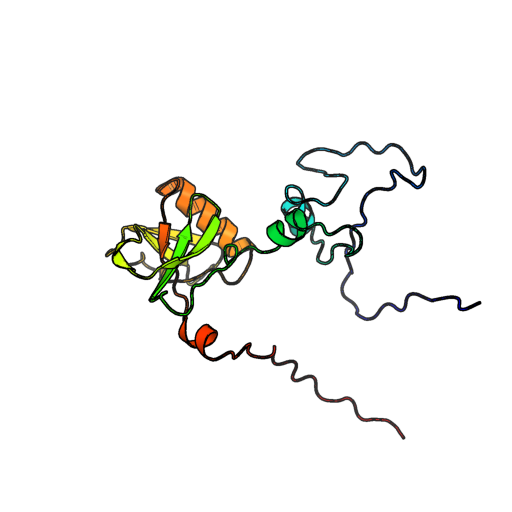A O 1
ATOM 517 N N . TRP A 1 73 ? 6.590 -0.185 2.141 1.00 92.94 73 TRP A N 1
ATOM 518 C CA . TRP A 1 73 ? 6.892 1.065 2.832 1.00 92.94 73 TRP A CA 1
ATOM 519 C C . TRP A 1 73 ? 7.218 2.217 1.882 1.00 92.94 73 TRP A C 1
ATOM 521 O O . TRP A 1 73 ? 7.836 2.029 0.826 1.00 92.94 73 TRP A O 1
ATOM 531 N N . ALA A 1 74 ? 6.764 3.411 2.261 1.00 92.56 74 ALA A N 1
ATOM 532 C CA . ALA A 1 74 ? 7.242 4.653 1.681 1.00 92.56 74 ALA A CA 1
ATOM 533 C C . ALA A 1 74 ? 8.692 4.917 2.112 1.00 92.56 74 ALA A C 1
ATOM 535 O O . ALA A 1 74 ? 9.246 4.253 2.992 1.00 92.56 74 ALA A O 1
ATOM 536 N N . GLU A 1 75 ? 9.327 5.884 1.459 1.00 86.88 75 GLU A N 1
ATOM 537 C CA . GLU A 1 75 ? 10.691 6.268 1.799 1.00 86.88 75 GLU A CA 1
ATOM 538 C C . GLU A 1 75 ? 10.761 6.769 3.250 1.00 86.88 75 GLU A C 1
ATOM 540 O O . GLU A 1 75 ? 9.984 7.635 3.645 1.00 86.88 75 GLU A O 1
ATOM 545 N N . ASN A 1 76 ? 11.712 6.237 4.023 1.00 88.44 76 ASN A N 1
ATOM 546 C CA . ASN A 1 76 ? 11.922 6.535 5.448 1.00 88.44 76 ASN A CA 1
ATOM 547 C C . ASN A 1 76 ? 10.804 6.075 6.409 1.00 88.44 76 ASN A C 1
ATOM 549 O O . ASN A 1 76 ? 10.809 6.484 7.567 1.00 88.44 76 ASN A O 1
ATOM 553 N N . GLU A 1 77 ? 9.895 5.199 5.974 1.00 90.06 77 GLU A N 1
ATOM 554 C CA . GLU A 1 77 ? 8.849 4.607 6.820 1.00 90.06 77 GLU A CA 1
ATOM 555 C C . GLU A 1 77 ? 9.175 3.151 7.233 1.00 90.06 77 GLU A C 1
ATOM 557 O O . GLU A 1 77 ? 9.872 2.441 6.499 1.00 90.06 77 GLU A O 1
ATOM 562 N N . PRO A 1 78 ? 8.635 2.657 8.367 1.00 89.69 78 PRO A N 1
ATOM 563 C CA . PRO A 1 78 ? 7.872 3.407 9.366 1.00 89.69 78 PRO A CA 1
ATOM 564 C C . PRO A 1 78 ? 8.774 4.267 10.259 1.00 89.69 78 PRO A C 1
ATOM 566 O O . PRO A 1 78 ? 9.887 3.855 10.596 1.00 89.69 78 PRO A O 1
ATOM 569 N N . ASP A 1 79 ? 8.258 5.388 10.768 1.00 86.50 79 ASP A N 1
ATOM 570 C CA . ASP A 1 79 ? 8.843 6.002 11.967 1.00 86.50 79 ASP A CA 1
ATOM 571 C C . ASP A 1 79 ? 8.554 5.115 13.188 1.00 86.50 79 ASP A C 1
ATOM 573 O O . ASP A 1 79 ? 7.538 5.258 13.873 1.00 86.50 79 ASP A O 1
ATOM 577 N N . VAL A 1 80 ? 9.464 4.181 13.465 1.00 79.69 80 VAL A N 1
ATOM 578 C CA . VAL A 1 80 ? 9.366 3.213 14.571 1.00 79.69 80 VAL A CA 1
ATOM 579 C C . VAL A 1 80 ? 9.283 3.855 15.957 1.00 79.69 80 VAL A C 1
ATOM 581 O O . VAL A 1 80 ? 8.941 3.169 16.918 1.00 79.69 80 VAL A O 1
ATOM 584 N N . SER A 1 81 ? 9.614 5.142 16.088 1.00 83.06 81 SER A N 1
ATOM 585 C CA . SER A 1 81 ? 9.584 5.842 17.373 1.00 83.06 81 SER A CA 1
ATOM 586 C C . SER A 1 81 ? 8.211 6.422 17.710 1.00 83.06 81 SER A C 1
ATOM 588 O O . SER A 1 81 ? 7.887 6.578 18.888 1.00 83.06 81 SER A O 1
ATOM 590 N N . THR A 1 82 ? 7.394 6.712 16.695 1.00 86.81 82 THR A N 1
ATOM 591 C CA .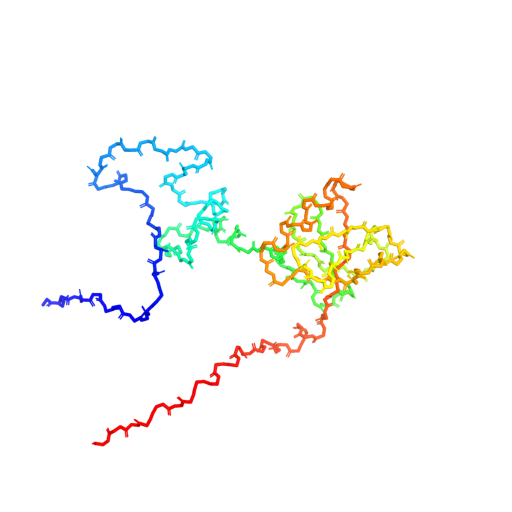 THR A 1 82 ? 6.097 7.383 16.865 1.00 86.81 82 THR A CA 1
ATOM 592 C C . THR A 1 82 ? 4.918 6.579 16.331 1.00 86.81 82 THR A C 1
ATOM 594 O O . THR A 1 82 ? 3.790 6.791 16.775 1.00 86.81 82 THR A O 1
ATOM 597 N N . SER A 1 83 ? 5.153 5.643 15.411 1.00 91.62 83 SER A N 1
ATOM 598 C CA . SER A 1 83 ? 4.093 4.888 14.747 1.00 91.62 83 SER A CA 1
ATOM 599 C C . SER A 1 83 ? 3.410 3.914 15.699 1.00 91.62 83 SER A C 1
ATOM 601 O O . SER A 1 83 ? 4.044 3.044 16.293 1.00 91.62 83 SER A O 1
ATOM 603 N N . THR A 1 84 ? 2.089 4.025 15.799 1.00 91.06 84 THR A N 1
ATOM 604 C CA . THR A 1 84 ? 1.231 3.119 16.578 1.00 91.06 84 THR A CA 1
ATOM 605 C C . THR A 1 84 ? 0.344 2.250 15.689 1.00 91.06 84 THR A C 1
ATOM 607 O O . THR A 1 84 ? -0.188 1.241 16.148 1.00 91.06 84 THR A O 1
ATOM 610 N N . ALA A 1 85 ? 0.192 2.612 14.414 1.00 92.88 85 ALA A N 1
ATOM 611 C CA . ALA A 1 85 ? -0.526 1.838 13.412 1.00 92.88 85 ALA A CA 1
ATOM 612 C C . ALA A 1 85 ? 0.117 1.995 12.029 1.00 92.88 85 ALA A C 1
ATOM 614 O O . ALA A 1 85 ? 0.960 2.864 11.811 1.00 92.88 85 ALA A O 1
ATOM 615 N N . VAL A 1 86 ? -0.309 1.149 11.091 1.00 95.44 86 VAL A N 1
ATOM 616 C CA . VAL A 1 86 ? 0.149 1.165 9.698 1.00 95.44 86 VAL A CA 1
ATOM 617 C C . VAL A 1 86 ? -1.043 1.371 8.780 1.00 95.44 86 VAL A C 1
ATOM 619 O O . VAL A 1 86 ? -2.118 0.808 9.006 1.00 95.44 86 VAL A O 1
ATOM 622 N N . MET A 1 87 ? -0.855 2.163 7.730 1.00 96.25 87 MET A N 1
ATOM 623 C CA . MET A 1 87 ? -1.862 2.368 6.697 1.00 96.25 87 MET A CA 1
ATOM 624 C C . MET A 1 87 ? -1.288 2.194 5.295 1.00 96.25 87 MET A C 1
ATOM 626 O O . MET A 1 87 ? -0.134 2.528 5.051 1.00 96.25 87 MET A O 1
ATOM 630 N N . LEU A 1 88 ? -2.125 1.741 4.364 1.00 97.69 88 LEU A N 1
ATOM 631 C CA . LEU A 1 88 ? -1.916 1.924 2.933 1.00 97.69 88 LEU A CA 1
ATOM 632 C C . LEU A 1 88 ? -2.507 3.275 2.517 1.00 97.69 88 LEU A C 1
ATOM 634 O O . LEU A 1 88 ? -3.684 3.545 2.778 1.00 97.69 88 LEU A O 1
ATOM 638 N N . SER A 1 89 ? -1.713 4.096 1.836 1.00 96.81 89 SER A N 1
ATOM 639 C CA . SER A 1 89 ? -2.158 5.356 1.242 1.00 96.81 89 SER A CA 1
ATOM 640 C C . SER A 1 89 ? -2.670 5.135 -0.182 1.00 96.81 89 SER A C 1
ATOM 642 O O . SER A 1 89 ? -1.959 4.634 -1.053 1.00 96.81 89 SER A O 1
ATOM 644 N N . GLY A 1 90 ? -3.913 5.537 -0.451 1.00 96.19 90 GLY A N 1
ATOM 645 C CA . GLY A 1 90 ? -4.495 5.514 -1.793 1.00 96.19 90 GLY A CA 1
ATOM 646 C C . GLY A 1 90 ? -3.837 6.511 -2.753 1.00 96.19 90 GLY A C 1
ATOM 647 O O . GLY A 1 90 ? -3.930 6.340 -3.971 1.00 96.19 90 GLY A O 1
ATOM 648 N N . ALA A 1 91 ? -3.140 7.529 -2.236 1.00 94.75 91 ALA A N 1
ATOM 649 C CA . ALA A 1 91 ? -2.460 8.533 -3.049 1.00 94.75 91 ALA A CA 1
ATOM 650 C C . ALA A 1 91 ? -1.219 7.952 -3.747 1.00 94.75 91 ALA A C 1
ATOM 652 O O . ALA A 1 91 ? -1.146 7.954 -4.976 1.00 94.75 91 ALA A O 1
ATOM 653 N N . ASP A 1 92 ? -0.285 7.387 -2.983 1.00 92.25 92 ASP A N 1
ATOM 654 C CA . ASP A 1 92 ? 1.012 6.903 -3.480 1.00 92.25 92 ASP A CA 1
ATOM 655 C C . ASP A 1 92 ? 1.123 5.369 -3.551 1.00 92.25 92 ASP A C 1
ATOM 657 O O . ASP A 1 92 ? 2.043 4.847 -4.180 1.00 92.25 92 ASP A O 1
ATOM 661 N N . GLY A 1 93 ? 0.171 4.637 -2.966 1.00 93.19 93 GLY A N 1
ATOM 662 C CA . GLY A 1 93 ? 0.171 3.176 -2.939 1.00 93.19 93 GLY A CA 1
ATOM 663 C C . GLY A 1 93 ? 1.160 2.559 -1.954 1.00 93.19 93 GLY A C 1
ATOM 664 O O . GLY A 1 93 ? 1.444 1.364 -2.067 1.00 93.19 93 GLY A O 1
ATOM 665 N N . ARG A 1 94 ? 1.696 3.355 -1.023 1.00 94.62 94 ARG A N 1
ATOM 666 C CA . ARG A 1 94 ? 2.726 2.952 -0.065 1.00 94.62 94 ARG A CA 1
ATOM 667 C C . ARG A 1 94 ? 2.182 2.781 1.339 1.00 94.62 94 ARG A C 1
ATOM 669 O O . ARG A 1 94 ? 1.116 3.293 1.690 1.00 94.62 94 ARG A O 1
ATOM 676 N N . TRP A 1 95 ? 2.931 2.026 2.132 1.00 96.62 95 TRP A N 1
ATOM 677 C CA . TRP A 1 95 ? 2.675 1.851 3.549 1.00 96.62 95 TRP A CA 1
ATOM 678 C C . TRP A 1 95 ? 3.331 2.985 4.321 1.00 96.62 95 TRP A C 1
ATOM 680 O O . TRP A 1 95 ? 4.494 3.309 4.082 1.00 96.62 95 TRP A O 1
ATOM 690 N N . HIS A 1 96 ? 2.580 3.544 5.259 1.00 95.44 96 HIS A N 1
ATOM 691 C CA . HIS A 1 96 ? 3.017 4.622 6.136 1.00 95.44 96 HIS A CA 1
ATOM 692 C C . HIS A 1 96 ? 2.747 4.232 7.580 1.00 95.44 96 HIS A C 1
ATOM 694 O O . HIS A 1 96 ? 1.694 3.654 7.886 1.00 95.44 96 HIS A O 1
ATOM 700 N N . GLY A 1 97 ? 3.691 4.542 8.461 1.00 94.75 97 GLY A N 1
ATOM 701 C CA . GLY A 1 97 ? 3.457 4.519 9.891 1.00 94.75 97 GLY A CA 1
ATOM 702 C C . GLY A 1 97 ? 2.632 5.737 10.299 1.00 94.75 97 GLY A C 1
ATOM 703 O O . GLY A 1 97 ? 2.799 6.830 9.765 1.00 94.75 97 GLY A O 1
ATOM 704 N N . VAL A 1 98 ? 1.691 5.563 11.226 1.00 93.56 98 VAL A N 1
ATOM 705 C CA . VAL A 1 98 ? 0.912 6.680 11.773 1.00 93.56 98 VAL A CA 1
ATOM 706 C C . VAL A 1 98 ? 0.897 6.643 13.289 1.00 93.56 98 VAL A C 1
ATOM 708 O O . VAL A 1 98 ? 0.712 5.590 13.899 1.00 93.56 98 VAL A O 1
ATOM 711 N N . ALA A 1 99 ? 1.065 7.813 13.902 1.00 91.69 99 ALA A N 1
ATOM 712 C CA . ALA A 1 99 ? 1.039 7.960 15.354 1.00 91.69 99 ALA A CA 1
ATOM 713 C C . ALA A 1 99 ? -0.379 7.864 15.936 1.00 91.69 99 ALA A C 1
ATOM 715 O O . ALA A 1 99 ? -0.559 7.338 17.033 1.00 91.69 99 ALA A O 1
ATOM 716 N N . ASP A 1 100 ? -1.390 8.329 15.195 1.00 90.12 100 ASP A N 1
ATOM 717 C CA . ASP A 1 100 ? -2.796 8.254 15.593 1.00 90.12 100 ASP A CA 1
ATOM 718 C C . ASP A 1 100 ? -3.596 7.377 14.626 1.00 90.12 100 ASP A C 1
ATOM 720 O O . ASP A 1 100 ? -3.924 7.778 13.507 1.00 90.12 100 ASP A O 1
ATOM 724 N N . SER A 1 101 ? -3.963 6.178 15.079 1.00 88.69 101 SER A N 1
ATOM 725 C CA . SER A 1 101 ? -4.767 5.241 14.290 1.00 88.69 101 SER A CA 1
ATOM 726 C C . SER A 1 101 ? -6.179 5.752 13.956 1.00 88.69 101 SER A C 1
ATOM 728 O O . SER A 1 101 ? -6.811 5.206 13.045 1.00 88.69 101 SER A O 1
ATOM 730 N N . LEU A 1 102 ? -6.690 6.771 14.662 1.00 90.25 102 LEU A N 1
ATOM 731 C CA . LEU A 1 102 ? -7.992 7.395 14.394 1.00 90.25 102 LEU A CA 1
ATOM 732 C C . LEU A 1 102 ? -7.969 8.282 13.146 1.00 90.25 102 LEU A C 1
ATOM 734 O O . LEU A 1 102 ? -9.018 8.512 12.550 1.00 90.25 102 LEU A O 1
ATOM 738 N N . SER A 1 103 ? -6.785 8.725 12.711 1.00 91.00 103 SER A N 1
ATOM 739 C CA . SER A 1 103 ? -6.610 9.465 11.454 1.00 91.00 103 SER A CA 1
ATOM 740 C C . SER A 1 103 ? -6.841 8.602 10.204 1.00 91.00 103 SER A C 1
ATOM 742 O O . SER A 1 103 ? -7.020 9.127 9.104 1.00 91.00 103 SER A O 1
ATOM 744 N N . ILE A 1 104 ? -6.866 7.273 10.360 1.00 95.44 104 ILE A N 1
ATOM 745 C CA . ILE A 1 104 ? -7.070 6.337 9.257 1.00 95.44 104 ILE A CA 1
ATOM 746 C C . ILE A 1 104 ? -8.566 6.176 8.980 1.00 95.44 104 ILE A C 1
ATOM 748 O O . ILE A 1 104 ? -9.333 5.739 9.837 1.00 95.44 104 ILE A O 1
ATOM 752 N N . SER A 1 105 ? -8.967 6.487 7.750 1.00 95.88 105 SER A N 1
ATOM 753 C CA . SER A 1 105 ? -10.379 6.545 7.340 1.00 95.88 105 SER A CA 1
ATOM 754 C C . SER A 1 105 ? -11.041 5.181 7.095 1.00 95.88 105 SER A C 1
ATOM 756 O O . SER A 1 105 ? -12.250 5.043 7.291 1.00 95.88 105 SER A O 1
ATOM 758 N N . HIS A 1 106 ? -10.270 4.168 6.693 1.00 97.69 106 HIS A N 1
ATOM 759 C CA . HIS A 1 106 ? -10.772 2.841 6.330 1.00 97.69 106 HIS A CA 1
ATOM 760 C C . HIS A 1 106 ? -9.977 1.721 7.005 1.00 97.69 106 HIS A C 1
ATOM 762 O O . HIS A 1 106 ? -8.910 1.943 7.575 1.00 97.69 106 HIS A O 1
ATOM 768 N N . VAL A 1 107 ? -10.484 0.495 6.917 1.00 97.50 107 VAL A N 1
ATOM 769 C CA . VAL A 1 107 ? -9.829 -0.739 7.362 1.00 97.50 107 VAL A CA 1
ATOM 770 C C . VAL A 1 107 ? -9.733 -1.696 6.176 1.00 97.50 107 VAL A C 1
ATOM 772 O O . VAL A 1 107 ? -10.713 -1.883 5.451 1.00 97.50 107 VAL A O 1
ATOM 775 N N . ALA A 1 108 ? -8.552 -2.281 5.963 1.00 97.94 108 ALA A N 1
ATOM 776 C CA . ALA A 1 108 ? -8.324 -3.269 4.918 1.00 97.94 108 ALA A CA 1
ATOM 777 C C . ALA A 1 108 ? -8.766 -4.663 5.378 1.00 97.94 108 ALA A C 1
ATOM 779 O O . ALA A 1 108 ? -8.316 -5.167 6.407 1.00 97.94 108 ALA A O 1
ATOM 780 N N . CYS A 1 109 ? -9.615 -5.300 4.578 1.00 98.19 109 CYS A N 1
ATOM 781 C CA . CYS A 1 109 ? -10.174 -6.616 4.842 1.00 98.19 109 CYS A CA 1
ATOM 782 C C . CYS A 1 109 ? -9.744 -7.595 3.744 1.00 98.19 109 CYS A C 1
ATOM 784 O O . CYS A 1 109 ? -10.072 -7.405 2.571 1.00 98.19 109 CYS A O 1
ATOM 786 N N . VAL A 1 110 ? -9.047 -8.665 4.117 1.00 98.12 110 VAL A N 1
ATOM 787 C CA . VAL A 1 110 ? -8.606 -9.731 3.209 1.00 98.12 110 VAL A CA 1
ATOM 788 C C . VAL A 1 110 ? -9.538 -10.931 3.303 1.00 98.12 110 VAL A C 1
ATOM 790 O O . VAL A 1 110 ? -9.960 -11.310 4.396 1.00 98.12 110 VAL A O 1
ATOM 793 N N . SER A 1 111 ? -9.866 -11.546 2.167 1.00 97.69 111 SER A N 1
ATOM 794 C CA . SER A 1 111 ? -10.646 -12.785 2.158 1.00 97.69 111 SER A CA 1
ATOM 795 C C . SER A 1 111 ? -9.845 -13.934 2.769 1.00 97.69 111 SER A C 1
ATOM 797 O O . SER A 1 111 ? -8.688 -14.168 2.414 1.00 97.69 111 SER A O 1
ATOM 799 N N . SER A 1 112 ? -10.486 -14.706 3.647 1.00 94.75 112 SER A N 1
ATOM 800 C CA . SER A 1 112 ? -9.874 -15.880 4.278 1.00 94.75 112 SER A CA 1
ATOM 801 C C . SER A 1 112 ? -9.595 -17.020 3.289 1.00 94.75 112 SER A C 1
ATOM 803 O O . SER A 1 112 ? -8.719 -17.840 3.545 1.00 94.75 112 SER A O 1
ATOM 805 N N . SER A 1 113 ? -10.317 -17.082 2.164 1.00 95.38 113 SER A N 1
ATOM 806 C CA . SER A 1 113 ? -10.174 -18.134 1.146 1.00 95.38 113 SER A CA 1
ATOM 807 C C . SER A 1 113 ? -9.289 -17.739 -0.038 1.00 95.38 113 SER A C 1
ATOM 809 O O . SER A 1 113 ? -8.785 -18.614 -0.735 1.00 95.38 113 SER A O 1
ATOM 811 N N . ASN A 1 114 ? -9.119 -16.441 -0.304 1.00 94.44 114 ASN A N 1
ATOM 812 C CA . ASN A 1 114 ? -8.310 -15.949 -1.418 1.00 94.44 114 ASN A CA 1
ATOM 813 C C . ASN A 1 114 ? -7.663 -14.602 -1.073 1.00 94.44 114 ASN A C 1
ATOM 815 O O . ASN A 1 114 ? -8.313 -13.561 -1.128 1.00 94.44 114 ASN A O 1
ATOM 819 N N . ARG A 1 115 ? -6.355 -14.604 -0.805 1.00 92.88 115 ARG A N 1
ATOM 820 C CA . ARG A 1 115 ? -5.614 -13.393 -0.418 1.00 92.88 115 ARG A CA 1
ATOM 821 C C . ARG A 1 115 ? -5.465 -12.338 -1.518 1.00 92.88 115 ARG A C 1
ATOM 823 O O . ARG A 1 115 ? -5.042 -11.228 -1.221 1.00 92.88 115 ARG A O 1
ATOM 830 N N . SER A 1 116 ? -5.834 -12.631 -2.763 1.00 92.12 116 SER A N 1
ATOM 831 C CA . SER A 1 116 ? -5.934 -11.619 -3.825 1.00 92.12 116 SER A CA 1
ATOM 832 C C . SER A 1 116 ? -7.280 -10.886 -3.818 1.00 92.12 116 SER A C 1
ATOM 834 O O . SER A 1 116 ? -7.451 -9.918 -4.550 1.00 92.12 116 SER A O 1
ATOM 836 N N . THR A 1 117 ? -8.244 -11.327 -3.004 1.00 96.94 117 THR A N 1
ATOM 837 C CA . THR A 1 117 ? -9.558 -10.688 -2.876 1.00 96.94 117 THR A CA 1
ATOM 838 C C . THR A 1 117 ? -9.589 -9.803 -1.636 1.00 96.94 117 THR A C 1
ATOM 840 O O . THR A 1 117 ? -9.517 -10.293 -0.506 1.00 96.94 117 THR A O 1
ATOM 843 N N . TRP A 1 118 ? -9.743 -8.500 -1.861 1.00 98.12 118 TRP A N 1
ATOM 844 C CA . TRP A 1 118 ? -9.736 -7.475 -0.822 1.00 98.12 118 TRP A CA 1
ATOM 845 C C . TRP A 1 118 ? -11.041 -6.690 -0.804 1.00 98.12 118 TRP A C 1
ATOM 847 O O . TRP A 1 118 ? -11.724 -6.553 -1.818 1.00 98.12 118 TRP A O 1
ATOM 857 N N . LYS A 1 119 ? -11.368 -6.161 0.369 1.00 97.88 119 LYS A N 1
ATOM 858 C CA . LYS A 1 119 ? -12.421 -5.175 0.594 1.00 97.88 119 LYS A CA 1
ATOM 859 C C . LYS A 1 119 ? -11.878 -4.080 1.499 1.00 97.88 119 LYS A C 1
ATOM 861 O O . LYS A 1 119 ? -10.983 -4.327 2.306 1.00 97.88 119 LYS A O 1
ATOM 866 N N . VAL A 1 120 ? -12.450 -2.891 1.391 1.00 97.50 120 VAL A N 1
ATOM 867 C CA . VAL A 1 120 ? -12.225 -1.806 2.346 1.00 97.50 120 VAL A CA 1
ATOM 868 C C . VAL A 1 120 ? -13.548 -1.442 2.994 1.00 97.50 120 VAL A C 1
ATOM 870 O O . VAL A 1 120 ? -14.592 -1.449 2.346 1.00 97.50 120 VAL A O 1
ATOM 873 N N . VAL A 1 121 ? -13.511 -1.172 4.292 1.00 97.25 121 VAL A N 1
ATOM 874 C CA . VAL A 1 121 ? -14.675 -0.723 5.064 1.00 97.25 121 VAL A CA 1
ATOM 875 C C . VAL A 1 121 ? -14.323 0.550 5.815 1.00 97.25 121 VAL A C 1
ATOM 877 O O . VAL A 1 121 ? -13.151 0.792 6.101 1.00 97.25 121 VAL A O 1
ATOM 880 N N . ALA A 1 122 ? -15.319 1.370 6.147 1.00 96.00 122 ALA A N 1
ATOM 881 C CA . ALA A 1 122 ? -15.094 2.563 6.955 1.00 96.00 122 ALA A CA 1
ATOM 882 C C . ALA A 1 122 ? -14.525 2.192 8.335 1.00 96.00 122 ALA A C 1
ATOM 884 O O . ALA A 1 122 ? -14.903 1.176 8.929 1.00 96.00 122 ALA A O 1
ATOM 885 N N . LYS A 1 123 ? -13.637 3.034 8.869 1.00 92.75 123 LYS A N 1
ATOM 886 C CA . LYS A 1 123 ? -13.082 2.875 10.217 1.00 92.75 123 LYS A CA 1
ATOM 887 C C . LYS A 1 123 ? -14.199 2.717 11.258 1.00 92.75 123 LYS A C 1
ATOM 889 O O . LYS A 1 123 ? -15.199 3.426 11.224 1.00 92.75 123 LYS A O 1
ATOM 894 N N . GLY A 1 124 ? -14.025 1.763 12.174 1.00 89.06 124 GLY A N 1
ATOM 895 C CA . GLY A 1 124 ? -15.027 1.405 13.188 1.00 89.06 124 GLY A CA 1
ATOM 896 C C . GLY A 1 124 ? -16.067 0.378 12.724 1.00 89.06 124 GLY A C 1
ATOM 897 O O . GLY A 1 124 ? -16.838 -0.108 13.548 1.00 89.06 124 GLY A O 1
ATOM 898 N N . SER A 1 125 ? -16.070 0.007 11.440 1.00 94.06 125 SER A N 1
ATOM 899 C CA . SER A 1 125 ? -16.861 -1.116 10.926 1.00 94.06 125 SER A CA 1
ATOM 900 C C . SER A 1 125 ? -16.074 -2.425 11.004 1.00 94.06 125 SER A C 1
ATOM 902 O O . SER A 1 125 ? -14.847 -2.431 10.905 1.00 94.06 125 SER A O 1
ATOM 904 N N . ASN A 1 126 ? -16.788 -3.543 11.130 1.00 94.69 126 ASN A N 1
ATOM 905 C CA . ASN A 1 126 ? -16.191 -4.875 11.052 1.00 94.69 126 ASN A CA 1
ATOM 906 C C . ASN A 1 126 ? -16.025 -5.315 9.593 1.00 94.69 126 ASN A C 1
ATOM 908 O O . ASN A 1 126 ? -16.818 -4.936 8.726 1.00 94.69 126 ASN A O 1
ATOM 912 N N . CYS A 1 127 ? -15.022 -6.157 9.333 1.00 97.00 127 CYS A N 1
ATOM 913 C CA . CYS A 1 127 ? -14.898 -6.813 8.037 1.00 97.00 127 CYS A CA 1
ATOM 914 C C . CYS A 1 127 ? -16.122 -7.710 7.756 1.00 97.00 127 CYS A C 1
ATOM 916 O O . CYS A 1 127 ? -16.648 -8.320 8.690 1.00 97.00 127 CYS A O 1
ATOM 918 N N . PRO A 1 128 ? -16.585 -7.805 6.493 1.00 96.81 128 PRO A N 1
ATOM 919 C CA . PRO A 1 128 ? -17.700 -8.678 6.126 1.00 96.81 128 PRO A CA 1
ATOM 920 C C . PRO A 1 128 ? -17.394 -10.161 6.365 1.00 96.81 128 PRO A C 1
ATOM 922 O O . PRO A 1 128 ? -16.229 -10.557 6.404 1.00 96.81 128 PRO A O 1
ATOM 925 N N . ASP A 1 129 ? -18.432 -10.997 6.410 1.00 97.12 129 ASP A N 1
ATOM 926 C CA . ASP A 1 129 ? -18.280 -12.450 6.546 1.00 97.12 129 ASP A CA 1
ATOM 927 C C . ASP A 1 129 ? -17.320 -13.036 5.499 1.00 97.12 129 ASP A C 1
ATOM 929 O O . ASP A 1 129 ? -17.380 -12.714 4.307 1.00 97.12 129 ASP A O 1
ATOM 933 N N . GLY A 1 130 ? -16.417 -13.908 5.955 1.00 96.62 130 GLY A N 1
ATOM 934 C CA . GLY A 1 130 ? -15.364 -14.498 5.122 1.00 96.62 130 GLY A CA 1
ATOM 935 C C . GLY A 1 130 ? -14.169 -13.575 4.853 1.00 96.62 130 GLY A C 1
ATOM 936 O O . GLY A 1 130 ? -13.286 -13.945 4.072 1.00 96.62 130 GLY A O 1
ATOM 937 N N . PHE A 1 131 ? -14.126 -12.397 5.482 1.00 98.12 131 PHE A N 1
ATOM 938 C CA . PHE A 1 131 ? -12.993 -11.478 5.467 1.00 98.12 131 PHE A CA 1
ATOM 939 C C . PHE A 1 131 ? -12.513 -11.179 6.890 1.00 98.12 131 PHE A C 1
ATOM 941 O O . PHE A 1 131 ? -13.290 -11.167 7.841 1.00 98.12 131 PHE A O 1
ATOM 948 N N . ALA A 1 132 ? -11.224 -10.888 7.025 1.00 97.38 132 ALA A N 1
ATOM 949 C CA . ALA A 1 132 ? -10.607 -10.449 8.273 1.00 97.38 132 ALA A CA 1
ATOM 950 C C . ALA A 1 132 ? -9.710 -9.238 8.017 1.00 97.38 132 ALA A C 1
ATOM 952 O O . ALA A 1 132 ? -9.247 -9.043 6.891 1.00 97.38 132 ALA A O 1
ATOM 953 N N . THR A 1 133 ? -9.448 -8.438 9.051 1.00 96.44 133 THR A N 1
ATOM 954 C CA . THR A 1 133 ? -8.444 -7.374 8.959 1.00 96.44 133 THR A CA 1
ATOM 955 C C . THR A 1 133 ? -7.097 -7.990 8.588 1.00 96.44 133 THR A C 1
ATOM 957 O O . THR A 1 133 ? -6.759 -9.076 9.060 1.00 96.44 133 THR A O 1
ATOM 960 N N . GLY A 1 134 ? -6.347 -7.346 7.699 1.00 95.44 134 GLY A N 1
ATOM 961 C CA . GLY A 1 134 ? -5.092 -7.912 7.220 1.00 95.44 134 GLY A CA 1
ATOM 962 C C . GLY A 1 134 ? -4.182 -6.896 6.550 1.00 95.44 134 GLY A C 1
ATOM 963 O O . GLY A 1 134 ? -4.606 -5.806 6.173 1.00 95.44 134 GLY A O 1
ATOM 964 N N . ALA A 1 135 ? -2.926 -7.292 6.367 1.00 96.00 135 ALA A N 1
ATOM 965 C CA . ALA A 1 135 ? -1.949 -6.584 5.549 1.00 96.00 135 ALA A CA 1
ATOM 966 C C . ALA A 1 135 ? -1.520 -7.433 4.335 1.00 96.00 135 ALA A C 1
ATOM 968 O O . ALA A 1 135 ? -1.508 -8.675 4.430 1.00 96.00 135 ALA A O 1
ATOM 969 N N . PRO A 1 136 ? -1.185 -6.802 3.193 1.00 94.44 136 PRO A N 1
ATOM 970 C CA . PRO A 1 136 ? -0.603 -7.501 2.053 1.00 94.44 136 PRO A CA 1
ATOM 971 C C . PRO A 1 136 ? 0.727 -8.171 2.412 1.00 94.44 136 PRO A C 1
ATOM 973 O O . PRO A 1 136 ? 1.559 -7.593 3.101 1.00 94.44 136 PRO A O 1
ATOM 976 N N . ARG A 1 137 ? 0.953 -9.392 1.926 1.00 90.31 137 ARG A N 1
ATOM 977 C CA . ARG A 1 137 ? 2.215 -10.138 2.116 1.00 90.31 137 ARG A CA 1
ATOM 978 C C . ARG A 1 137 ? 3.103 -10.141 0.878 1.00 90.31 137 ARG A C 1
ATOM 980 O O . ARG A 1 137 ? 4.283 -10.455 0.970 1.00 90.31 137 ARG A O 1
ATOM 987 N N . LEU A 1 138 ? 2.521 -9.817 -0.272 1.00 86.56 138 LEU A N 1
ATOM 988 C CA . LEU A 1 138 ? 3.157 -9.840 -1.582 1.00 86.56 138 LEU A CA 1
ATOM 989 C C . LEU A 1 138 ? 2.788 -8.567 -2.348 1.00 86.56 138 LEU A C 1
ATOM 991 O O . LEU A 1 138 ? 1.716 -7.999 -2.129 1.00 86.56 138 LEU A O 1
ATOM 995 N N . ALA A 1 139 ? 3.620 -8.186 -3.320 1.00 83.81 139 ALA A N 1
ATOM 996 C CA . ALA A 1 139 ? 3.371 -7.032 -4.188 1.00 83.81 139 ALA A CA 1
ATOM 997 C C . ALA A 1 139 ? 1.995 -7.096 -4.873 1.00 83.81 139 ALA A C 1
ATOM 999 O O . ALA A 1 139 ? 1.254 -6.116 -4.878 1.00 83.81 139 ALA A O 1
ATOM 1000 N N . VAL A 1 140 ? 1.616 -8.275 -5.381 1.00 84.44 140 VAL A N 1
ATOM 1001 C CA . VAL A 1 140 ? 0.321 -8.493 -6.045 1.00 84.44 140 VAL A CA 1
ATOM 1002 C C . VAL A 1 140 ? -0.870 -8.268 -5.108 1.00 84.44 140 VAL A C 1
ATOM 1004 O O . VAL A 1 140 ? -1.892 -7.726 -5.523 1.00 84.44 140 VAL A O 1
ATOM 1007 N N . GLU A 1 141 ? -0.739 -8.621 -3.826 1.00 92.38 141 GLU A N 1
ATOM 1008 C CA . GLU A 1 141 ? -1.777 -8.356 -2.828 1.00 92.38 141 GLU A CA 1
ATOM 1009 C C . GLU A 1 141 ? -1.887 -6.851 -2.542 1.00 92.38 141 GLU A C 1
ATOM 1011 O O . GLU A 1 141 ? -2.994 -6.336 -2.397 1.00 92.38 141 GLU A O 1
ATOM 1016 N N . ASN A 1 142 ? -0.756 -6.133 -2.511 1.00 93.62 142 ASN A N 1
ATOM 1017 C CA . ASN A 1 142 ? -0.740 -4.685 -2.301 1.00 93.62 142 ASN A CA 1
ATOM 1018 C C . ASN A 1 142 ? -1.419 -3.947 -3.456 1.00 93.62 142 ASN A C 1
ATOM 1020 O O . ASN A 1 142 ? -2.238 -3.063 -3.224 1.00 93.62 142 ASN A O 1
ATOM 1024 N N . VAL A 1 143 ? -1.132 -4.356 -4.695 1.00 91.88 143 VAL A N 1
ATOM 1025 C CA . VAL A 1 143 ? -1.794 -3.821 -5.893 1.00 91.88 143 VAL A CA 1
ATOM 1026 C C . VAL A 1 143 ? -3.295 -4.109 -5.859 1.00 91.88 143 VAL A C 1
ATOM 1028 O O . VAL A 1 143 ? -4.089 -3.204 -6.111 1.00 91.88 143 VAL A O 1
ATOM 1031 N N . ALA A 1 144 ? -3.704 -5.332 -5.507 1.00 94.81 144 ALA A N 1
ATOM 1032 C CA . ALA A 1 144 ? -5.119 -5.690 -5.410 1.00 94.81 144 ALA A CA 1
ATOM 1033 C C . ALA A 1 144 ? -5.861 -4.830 -4.372 1.00 94.81 144 ALA A C 1
ATOM 1035 O O . ALA A 1 144 ? -6.921 -4.277 -4.675 1.00 94.81 144 ALA A O 1
ATOM 1036 N N . LEU A 1 145 ? -5.288 -4.658 -3.176 1.00 97.38 145 LEU A N 1
ATOM 1037 C CA . LEU A 1 145 ? -5.849 -3.794 -2.138 1.00 97.38 145 LEU A CA 1
ATOM 1038 C C . LEU A 1 145 ? -5.888 -2.322 -2.572 1.00 97.38 145 LEU A C 1
ATOM 1040 O O . LEU A 1 145 ? -6.908 -1.662 -2.385 1.00 97.38 145 LEU A O 1
ATOM 1044 N N . LEU A 1 146 ? -4.813 -1.806 -3.173 1.00 96.44 146 LEU A N 1
ATOM 1045 C CA . LEU A 1 146 ? -4.739 -0.422 -3.644 1.00 96.44 146 LEU A CA 1
ATOM 1046 C C . LEU A 1 146 ? -5.806 -0.118 -4.698 1.00 96.44 146 LEU A C 1
ATOM 1048 O O . LEU A 1 146 ? -6.435 0.939 -4.645 1.00 96.44 146 LEU A O 1
ATOM 1052 N N . THR A 1 147 ? -6.035 -1.040 -5.634 1.00 96.50 147 THR A N 1
ATOM 1053 C CA . THR A 1 147 ? -7.098 -0.912 -6.638 1.00 96.50 147 THR A CA 1
ATOM 1054 C C . THR A 1 147 ? -8.467 -0.806 -5.975 1.00 96.50 147 THR A C 1
ATOM 1056 O O . THR A 1 147 ? -9.237 0.088 -6.320 1.00 96.50 147 THR A O 1
ATOM 1059 N N . VAL A 1 148 ? -8.757 -1.666 -4.994 1.00 97.69 148 VAL A N 1
ATOM 1060 C CA . VAL A 1 148 ? -10.023 -1.627 -4.245 1.00 97.69 148 VAL A CA 1
ATOM 1061 C C . VAL A 1 148 ? -10.160 -0.321 -3.457 1.00 97.69 148 VAL A C 1
ATOM 1063 O O . VAL A 1 148 ? -11.190 0.339 -3.547 1.00 97.69 148 VAL A O 1
ATOM 1066 N N . LEU A 1 149 ? -9.115 0.105 -2.742 1.00 97.81 149 LEU A N 1
ATOM 1067 C CA . LEU A 1 149 ? -9.121 1.351 -1.972 1.00 97.81 149 LEU A CA 1
ATOM 1068 C C . LEU A 1 149 ? -9.380 2.575 -2.859 1.00 97.81 149 LEU A C 1
ATOM 1070 O O . LEU A 1 149 ? -10.193 3.428 -2.511 1.00 97.81 149 LEU A O 1
ATOM 1074 N N . ARG A 1 150 ? -8.727 2.649 -4.022 1.00 97.81 150 ARG A N 1
ATOM 1075 C CA . ARG A 1 150 ? -8.918 3.754 -4.970 1.00 97.81 150 ARG A CA 1
ATOM 1076 C C . ARG A 1 150 ? -10.307 3.767 -5.586 1.00 97.81 150 ARG A C 1
ATOM 1078 O O . ARG A 1 150 ? -10.852 4.846 -5.800 1.00 97.81 150 ARG A O 1
ATOM 1085 N N . LEU A 1 151 ? -10.867 2.593 -5.865 1.00 97.00 151 LEU A N 1
ATOM 1086 C CA . LEU A 1 151 ? -12.201 2.470 -6.439 1.00 97.00 151 LEU A CA 1
ATOM 1087 C C . LEU A 1 151 ? -13.293 2.890 -5.445 1.00 97.00 151 LEU A C 1
ATOM 1089 O O . LEU A 1 151 ? -14.220 3.593 -5.831 1.00 97.00 151 LEU A O 1
ATOM 1093 N N . GLU A 1 152 ? -13.156 2.503 -4.178 1.00 94.81 152 GLU A N 1
ATOM 1094 C CA . GLU A 1 152 ? -14.167 2.752 -3.141 1.00 94.81 152 GLU A CA 1
ATOM 1095 C C . GLU A 1 152 ? -14.004 4.118 -2.452 1.00 94.81 152 GLU A C 1
ATOM 1097 O O . GLU A 1 152 ? -14.989 4.730 -2.043 1.00 94.81 152 GLU A O 1
ATOM 1102 N N . ALA A 1 153 ? -12.771 4.617 -2.310 1.00 93.19 153 ALA A N 1
ATOM 1103 C CA . ALA A 1 153 ? -12.472 5.791 -1.483 1.00 93.19 153 ALA A CA 1
ATOM 1104 C C . ALA A 1 153 ? -11.401 6.742 -2.063 1.00 93.19 153 ALA A C 1
ATOM 1106 O O . ALA A 1 153 ? -10.974 7.685 -1.393 1.00 93.19 153 ALA A O 1
ATOM 1107 N N . GLY A 1 154 ? -10.957 6.542 -3.307 1.00 95.38 154 GLY A N 1
ATOM 1108 C CA . GLY A 1 154 ? -10.010 7.436 -3.980 1.00 95.3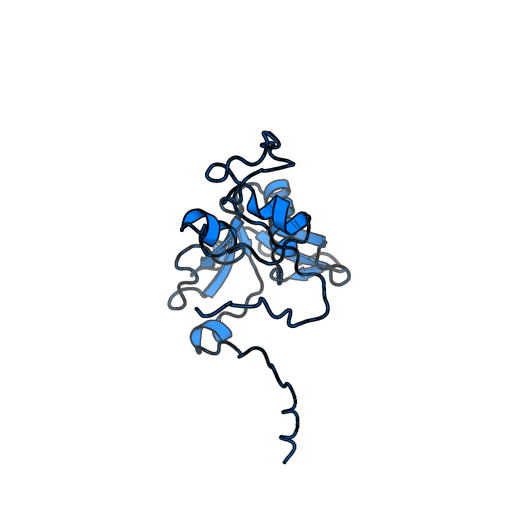8 154 GLY A CA 1
ATOM 1109 C C . GLY A 1 154 ? -8.637 7.494 -3.299 1.00 95.38 154 GLY A C 1
ATOM 1110 O O . GLY A 1 154 ? -7.965 6.480 -3.127 1.00 95.38 154 GLY A O 1
ATOM 1111 N N . ALA A 1 155 ? -8.196 8.698 -2.927 1.00 95.25 155 ALA A N 1
ATOM 1112 C CA . ALA A 1 155 ? -6.900 8.928 -2.278 1.00 95.25 155 ALA A CA 1
ATOM 1113 C C . ALA A 1 155 ? -6.919 8.710 -0.748 1.00 95.25 155 ALA A C 1
ATOM 1115 O O . ALA A 1 155 ? -6.018 9.172 -0.051 1.00 95.25 155 ALA A O 1
ATOM 1116 N N . ALA A 1 156 ? -7.952 8.050 -0.217 1.00 96.75 156 ALA A N 1
ATOM 1117 C CA . ALA A 1 156 ? -8.094 7.764 1.206 1.00 96.75 156 ALA A CA 1
ATOM 1118 C C . ALA A 1 156 ? -7.050 6.758 1.728 1.00 96.75 156 ALA A C 1
ATOM 1120 O O . ALA A 1 156 ? -6.209 6.246 0.991 1.00 96.75 156 ALA A O 1
ATOM 1121 N N . THR A 1 157 ? -7.119 6.468 3.025 1.00 97.56 157 THR A N 1
ATOM 1122 C CA . THR A 1 157 ? -6.176 5.594 3.734 1.00 97.56 157 THR A CA 1
ATOM 1123 C C . THR A 1 157 ? -6.886 4.384 4.325 1.00 97.56 157 THR A C 1
ATOM 1125 O O . THR A 1 157 ? -7.980 4.518 4.879 1.00 97.56 157 THR A O 1
ATOM 1128 N N . ALA A 1 158 ? -6.261 3.208 4.242 1.00 97.81 158 ALA A N 1
ATOM 1129 C CA . ALA A 1 158 ? -6.776 1.971 4.829 1.00 97.81 158 ALA A CA 1
ATOM 1130 C C . ALA A 1 158 ? -5.806 1.402 5.861 1.00 97.81 158 ALA A C 1
ATOM 1132 O O . ALA A 1 158 ? -4.628 1.218 5.569 1.00 97.81 158 ALA A O 1
ATOM 1133 N N . GLN A 1 159 ? -6.306 1.090 7.054 1.00 97.19 159 GLN A N 1
ATOM 1134 C CA . GLN A 1 159 ? -5.512 0.495 8.119 1.00 97.19 159 GLN A CA 1
ATOM 1135 C C . GLN A 1 159 ? -5.119 -0.925 7.733 1.00 97.19 159 GLN A C 1
ATOM 1137 O O . GLN A 1 159 ? -5.971 -1.715 7.319 1.00 97.19 159 GLN A O 1
ATOM 1142 N N . LEU A 1 160 ? -3.844 -1.234 7.932 1.00 96.75 160 LEU A N 1
ATOM 1143 C CA . LEU A 1 160 ? -3.275 -2.561 7.772 1.00 96.75 160 LEU A CA 1
ATOM 1144 C C . LEU A 1 160 ? -3.074 -3.212 9.142 1.00 96.75 160 LEU A C 1
ATOM 1146 O O . LEU A 1 160 ? -2.741 -2.542 10.121 1.00 96.75 160 LEU A O 1
ATOM 1150 N N . ASP A 1 161 ? -3.251 -4.528 9.193 1.00 94.50 161 ASP A N 1
ATOM 1151 C CA . ASP A 1 161 ? -2.892 -5.332 10.363 1.00 94.50 161 ASP A CA 1
ATOM 1152 C C . ASP A 1 161 ? -1.411 -5.729 10.281 1.00 94.50 161 ASP A C 1
ATOM 1154 O O . ASP A 1 161 ? -1.053 -6.731 9.657 1.00 94.50 161 ASP A O 1
ATOM 1158 N N . VAL A 1 162 ? -0.544 -4.874 10.828 1.00 91.56 162 VAL A N 1
ATOM 1159 C CA . VAL A 1 162 ? 0.913 -5.052 10.856 1.00 91.56 162 VAL A CA 1
ATOM 1160 C C . VAL A 1 162 ? 1.397 -4.921 12.293 1.00 91.56 162 VAL A C 1
ATOM 1162 O O . VAL A 1 162 ? 1.149 -3.910 12.949 1.00 91.56 162 VAL A O 1
ATOM 1165 N N . ASP A 1 163 ? 2.134 -5.924 12.762 1.00 86.56 163 ASP A N 1
ATOM 1166 C CA . ASP A 1 163 ? 2.773 -5.890 14.073 1.00 86.56 163 ASP A CA 1
ATOM 1167 C C . ASP A 1 163 ? 4.094 -5.106 14.022 1.00 86.56 163 ASP A C 1
ATOM 1169 O O . ASP A 1 163 ? 5.140 -5.618 13.610 1.00 86.56 163 ASP A O 1
ATOM 1173 N N . LEU A 1 164 ? 4.042 -3.851 14.470 1.00 83.12 164 LEU A N 1
ATOM 1174 C CA . LEU A 1 164 ? 5.199 -2.955 14.544 1.00 83.12 164 LEU A CA 1
ATOM 1175 C C . LEU A 1 164 ? 6.233 -3.368 15.609 1.00 83.12 164 LEU A C 1
ATOM 1177 O O . LEU A 1 164 ? 7.377 -2.916 15.542 1.00 83.12 164 LEU A O 1
ATOM 1181 N N . SER A 1 165 ? 5.890 -4.240 16.566 1.00 77.75 165 SER A N 1
ATOM 1182 C CA . SER A 1 165 ? 6.833 -4.690 17.605 1.00 77.75 165 SER A CA 1
ATOM 1183 C C . SER A 1 165 ? 7.969 -5.562 17.048 1.00 77.75 165 SER A C 1
ATOM 1185 O O . SER A 1 165 ? 9.085 -5.567 17.573 1.00 77.75 165 SER A O 1
ATOM 1187 N N . SER A 1 166 ? 7.717 -6.234 15.922 1.00 65.12 166 SER A N 1
ATOM 1188 C CA . SER A 1 166 ? 8.728 -6.991 15.177 1.00 65.12 166 SER A CA 1
ATOM 1189 C C . SER A 1 166 ? 9.793 -6.092 14.530 1.00 65.12 166 SER A C 1
ATOM 1191 O O . SER A 1 166 ? 10.940 -6.500 14.363 1.00 65.12 166 SER A O 1
ATOM 1193 N N . ILE A 1 167 ? 9.441 -4.840 14.219 1.00 65.56 167 ILE A N 1
ATOM 1194 C CA . ILE A 1 167 ? 10.325 -3.875 13.552 1.00 65.56 167 ILE A CA 1
ATOM 1195 C C . ILE A 1 167 ? 11.215 -3.158 14.579 1.00 65.56 167 ILE A C 1
ATOM 1197 O O . ILE A 1 167 ? 12.394 -2.918 14.321 1.00 65.56 167 ILE A O 1
ATOM 1201 N N . SER A 1 168 ? 10.692 -2.865 15.774 1.00 54.84 168 SER A N 1
ATOM 1202 C CA . SER A 1 168 ? 11.427 -2.147 16.829 1.00 54.84 168 SER A CA 1
ATOM 1203 C C . SER A 1 168 ? 12.515 -2.979 17.520 1.00 54.84 168 SER A C 1
ATOM 1205 O O . SER A 1 168 ? 13.416 -2.420 18.145 1.00 54.84 168 SER A O 1
ATOM 1207 N N . THR A 1 169 ? 12.476 -4.307 17.390 1.00 48.22 169 THR A N 1
ATOM 1208 C CA . THR A 1 169 ? 13.446 -5.225 18.010 1.00 48.22 169 THR A CA 1
ATOM 1209 C C . THR A 1 169 ? 14.661 -5.532 17.133 1.00 48.22 169 THR A C 1
ATOM 1211 O O . THR A 1 169 ? 15.556 -6.256 17.569 1.00 48.22 169 THR A O 1
ATOM 1214 N N . GLY A 1 170 ? 14.729 -5.005 15.904 1.00 43.56 170 GLY A N 1
ATOM 1215 C CA . GLY A 1 170 ? 15.816 -5.320 14.972 1.00 43.56 170 GLY A CA 1
ATOM 1216 C C . GLY A 1 170 ? 15.879 -6.801 14.578 1.00 43.56 170 GLY A C 1
ATOM 1217 O O . GLY A 1 170 ? 16.844 -7.223 13.940 1.00 43.56 170 GLY A O 1
ATOM 1218 N N . GLN A 1 171 ? 14.860 -7.599 14.918 1.00 38.03 171 GLN A N 1
ATOM 1219 C CA . GLN A 1 171 ? 14.702 -8.946 14.394 1.00 38.03 171 GLN A CA 1
ATOM 1220 C C . GLN A 1 171 ? 14.172 -8.845 12.966 1.00 38.03 171 GLN A C 1
ATOM 1222 O O . GLN A 1 171 ? 13.010 -9.104 12.672 1.00 38.03 171 GLN A O 1
ATOM 1227 N N . VAL A 1 172 ? 15.085 -8.555 12.038 1.00 38.56 172 VAL A N 1
ATOM 1228 C CA . VAL A 1 172 ? 15.034 -9.253 10.759 1.00 38.56 172 VAL A CA 1
ATOM 1229 C C . VAL A 1 172 ? 15.082 -10.724 11.151 1.00 38.56 172 VAL A C 1
ATOM 1231 O O . VAL A 1 172 ? 16.147 -11.232 11.498 1.00 38.56 172 VAL A O 1
ATOM 1234 N N . THR A 1 173 ? 13.930 -11.397 11.205 1.00 37.06 173 THR A N 1
ATOM 1235 C CA . THR A 1 173 ? 13.911 -12.854 11.169 1.00 37.06 173 THR A CA 1
ATOM 1236 C C . THR A 1 173 ? 14.659 -13.200 9.902 1.00 37.06 173 THR A C 1
ATOM 1238 O O . THR A 1 173 ? 14.141 -13.046 8.794 1.00 37.06 173 THR A O 1
ATOM 1241 N N . GLN A 1 174 ? 15.932 -13.549 10.083 1.00 37.09 174 GLN A N 1
ATOM 1242 C CA . GLN A 1 174 ? 16.710 -14.334 9.159 1.00 37.09 174 GLN A CA 1
ATOM 1243 C C . GLN A 1 174 ? 15.718 -15.316 8.552 1.00 37.09 174 GLN A C 1
ATOM 1245 O O . GLN A 1 174 ? 15.075 -16.062 9.290 1.00 37.09 174 GLN A O 1
ATOM 1250 N N . LEU A 1 175 ? 15.504 -15.223 7.236 1.00 36.28 175 LEU A N 1
ATOM 1251 C CA . LEU A 1 175 ? 14.858 -16.293 6.490 1.00 36.28 175 LEU A CA 1
ATOM 1252 C C . LEU A 1 175 ? 15.424 -17.584 7.074 1.00 36.28 175 LEU A C 1
ATOM 1254 O O . LEU A 1 175 ? 16.648 -17.733 7.073 1.00 36.28 175 LEU A O 1
ATOM 1258 N N . ASP A 1 176 ? 14.577 -18.436 7.654 1.00 36.34 176 ASP A N 1
ATOM 1259 C CA . ASP A 1 176 ? 14.978 -19.750 8.150 1.00 36.34 176 ASP A CA 1
ATOM 1260 C C . ASP A 1 176 ? 15.422 -20.572 6.936 1.00 36.34 176 ASP A C 1
ATOM 1262 O O . ASP A 1 176 ? 14.721 -21.436 6.414 1.00 36.34 176 ASP A O 1
ATOM 1266 N N . VAL A 1 177 ? 16.623 -20.282 6.444 1.00 39.06 177 VAL A N 1
ATOM 1267 C CA . VAL A 1 177 ? 17.378 -21.105 5.519 1.00 39.06 177 VAL A CA 1
ATOM 1268 C C . VAL A 1 177 ? 18.004 -22.181 6.392 1.00 39.06 177 VAL A C 1
ATOM 1270 O O . VAL A 1 177 ? 19.218 -22.266 6.553 1.00 39.06 177 VAL A O 1
ATOM 1273 N N . ASN A 1 178 ? 17.150 -23.000 7.005 1.00 37.03 178 ASN A N 1
ATOM 1274 C CA . ASN A 1 178 ? 17.564 -24.240 7.633 1.00 37.03 178 ASN A CA 1
ATOM 1275 C C . ASN A 1 178 ? 17.819 -25.246 6.501 1.00 37.03 178 ASN A C 1
ATOM 1277 O O . ASN A 1 178 ? 17.079 -26.206 6.297 1.00 37.03 178 ASN A O 1
ATOM 1281 N N . VAL A 1 179 ? 18.832 -24.952 5.683 1.00 41.28 179 VAL A N 1
ATOM 1282 C CA . VAL A 1 179 ? 19.371 -25.882 4.698 1.00 41.28 179 VAL A CA 1
ATOM 1283 C C . VAL A 1 179 ? 20.273 -26.824 5.486 1.00 41.28 179 VAL A C 1
ATOM 1285 O O . VAL A 1 179 ? 21.276 -26.365 6.041 1.00 41.28 179 VAL A O 1
ATOM 1288 N N . PRO A 1 180 ? 19.942 -28.122 5.590 1.00 35.97 180 PRO A N 1
ATOM 1289 C CA . PRO A 1 180 ? 20.839 -29.074 6.220 1.00 35.97 180 PRO A CA 1
ATOM 1290 C C . PRO A 1 180 ? 22.173 -29.052 5.470 1.00 35.97 180 PRO A C 1
ATOM 1292 O O . PRO A 1 180 ? 22.216 -29.202 4.248 1.00 35.97 180 PRO A O 1
ATOM 1295 N N . ALA A 1 181 ? 23.258 -28.824 6.211 1.00 42.03 181 ALA A N 1
ATOM 1296 C CA . ALA A 1 181 ? 24.606 -28.861 5.671 1.00 42.03 181 ALA A CA 1
ATOM 1297 C C . ALA A 1 181 ? 24.840 -30.219 4.992 1.00 42.03 181 ALA A C 1
ATOM 1299 O O . ALA A 1 181 ? 24.731 -31.270 5.627 1.00 42.03 181 ALA A O 1
ATOM 1300 N N . LEU A 1 182 ? 25.147 -30.196 3.694 1.00 41.81 182 LEU A N 1
ATOM 1301 C CA . LEU A 1 182 ? 25.608 -31.384 2.986 1.00 41.81 182 LEU A CA 1
ATOM 1302 C C . LEU A 1 182 ? 26.937 -31.841 3.612 1.00 41.81 182 LEU A C 1
ATOM 1304 O O . LEU A 1 182 ? 27.800 -30.998 3.878 1.00 41.81 182 LEU A O 1
ATOM 1308 N N . PRO A 1 183 ? 27.125 -33.147 3.864 1.00 39.25 183 PRO A N 1
ATOM 1309 C CA . PRO A 1 183 ? 28.351 -33.645 4.463 1.00 39.25 183 PRO A CA 1
ATOM 1310 C C . PRO A 1 183 ? 29.527 -33.411 3.513 1.00 39.25 183 PRO A C 1
ATOM 1312 O O . PRO A 1 183 ? 29.461 -33.724 2.323 1.00 39.25 183 PRO A O 1
ATOM 1315 N N . VAL A 1 184 ? 30.613 -32.866 4.059 1.00 42.44 184 VAL A N 1
ATOM 1316 C CA . VAL A 1 184 ? 31.901 -32.770 3.371 1.00 42.44 184 VAL A CA 1
ATOM 1317 C C . VAL A 1 184 ? 32.402 -34.195 3.149 1.00 42.44 184 VAL A C 1
ATOM 1319 O O . VAL A 1 184 ? 32.707 -34.905 4.108 1.00 42.44 184 VAL A O 1
ATOM 1322 N N . ALA A 1 185 ? 32.438 -34.630 1.891 1.00 45.31 185 ALA A N 1
ATOM 1323 C CA . ALA A 1 185 ? 33.098 -35.871 1.519 1.00 45.31 185 ALA A CA 1
ATOM 1324 C C . ALA A 1 185 ? 34.617 -35.682 1.658 1.00 45.31 185 ALA A C 1
ATOM 1326 O O . ALA A 1 185 ? 35.171 -34.723 1.117 1.00 45.31 185 ALA A O 1
ATOM 1327 N N . VAL A 1 186 ? 35.238 -36.575 2.432 1.00 48.53 186 VAL A N 1
ATOM 1328 C CA . VAL A 1 186 ? 36.694 -36.730 2.588 1.00 48.53 186 VAL A CA 1
ATOM 1329 C C . VAL A 1 186 ? 37.275 -37.391 1.345 1.00 48.53 186 VAL A C 1
ATOM 1331 O O . VAL A 1 186 ? 36.646 -38.362 0.867 1.00 48.53 186 VAL A O 1
#

InterPro domains:
  IPR051008 Telomere Capping Maintenance Protein [PTHR35518] (1-173)

Organism: NCBI:txid1317064

Radius of gyration: 21.01 Å; chains: 1; bounding box: 62×46×53 Å

Secondary structure (DSSP, 8-state):
---PPPP---SS---EEPPP-TTTT-------BTTB-SS--TTTHHHHHHTT--EE-GGG--HHHHHHH--SBPTT---TTT-SEEEEETTTS-EEEES-GGG--EEEEEESS-TT-EEEEETTPPPPTTEEE---SSHHHHHHHHHHHHHHHTT-EEEE---THHHHTT---------PPPP---

Foldseek 3Di:
DDPDDDDDDDDDDQPEDEQAPPVPPPDPPPPCDLLGRNGQFLSNVVNCVVVVNPDYDPVPDDPNSVLSVDQEADPPDDPLVQFPFWKQWLAPLYIYGDNDPVQAQWFKKAAPVDLLDIAIDGPPDADDPRIHGADDPDNSSSVSRSVRCCVPPNRGMHTHDDDSVCVVVPPPPPPPPVPPDDDDDD

Sequence (186 aa):
MNAGKIVRAFESELHYATFGEGSFGGGNKTAETPAQPAKVNASSVPVFVDAGVNFVAPDGLDGATMAAMVWSWAENEPDVSTSTAVMLSGADGRWHGVADSLSISHVACVSSSNRSTWKVVAKGSNCPDGFATGAPRLAVENVALLTVLRLEAGAATAQLDVDLSSISTGQVTQLDVNVPALPVAV

pLDDT: mean 75.03, std 21.89, range [31.42, 98.19]